Protein AF-A0A6G4WYC4-F1 (afdb_monomer)

pLDDT: mean 91.77, std 6.41, range [59.69, 98.56]

Structure (mmCIF, N/CA/C/O backbone):
data_AF-A0A6G4WYC4-F1
#
_entry.id   AF-A0A6G4WYC4-F1
#
loop_
_atom_site.group_PDB
_atom_site.id
_atom_site.type_symbol
_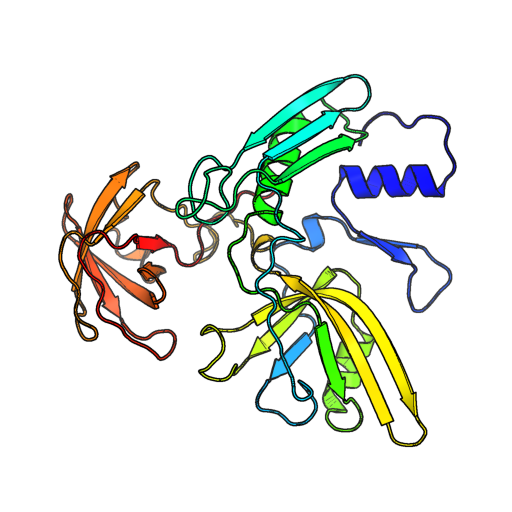atom_site.label_atom_id
_atom_site.label_alt_id
_atom_site.label_comp_id
_atom_site.label_asym_id
_atom_site.label_entity_id
_atom_site.label_seq_id
_atom_site.pdbx_PDB_ins_code
_atom_site.Cartn_x
_atom_site.Cartn_y
_atom_site.Cartn_z
_atom_site.occupancy
_atom_site.B_iso_or_equiv
_atom_site.auth_seq_id
_atom_site.auth_comp_id
_atom_site.auth_asym_id
_atom_site.auth_atom_id
_atom_site.pdbx_PDB_model_num
ATOM 1 N N . MET A 1 1 ? 1.132 -1.443 22.614 1.00 89.50 1 MET A N 1
ATOM 2 C CA . MET A 1 1 ? 0.424 -0.324 23.259 1.00 89.50 1 MET A CA 1
ATOM 3 C C . MET A 1 1 ? 0.969 -0.156 24.678 1.00 89.50 1 MET A C 1
ATOM 5 O O . MET A 1 1 ? 1.386 -1.156 25.260 1.00 89.50 1 MET A O 1
ATOM 9 N N . GLY A 1 2 ? 1.096 1.078 25.164 1.00 91.12 2 GLY A N 1
ATOM 10 C CA . GLY A 1 2 ? 1.655 1.423 26.472 1.00 91.12 2 GLY A CA 1
ATOM 11 C C . GLY A 1 2 ? 0.644 1.418 27.626 1.00 91.12 2 GLY A C 1
ATOM 12 O O . GLY A 1 2 ? -0.404 0.780 27.545 1.00 91.12 2 GLY A O 1
ATOM 13 N N . PRO A 1 3 ? 0.977 2.050 28.763 1.00 91.75 3 PRO A N 1
ATOM 14 C CA . PRO A 1 3 ? 0.051 2.189 29.884 1.00 91.75 3 PRO A CA 1
ATOM 15 C C . PRO A 1 3 ? -1.183 3.028 29.512 1.00 91.75 3 PRO A C 1
ATOM 17 O O . PRO A 1 3 ? -1.051 4.127 28.982 1.00 91.75 3 PRO A O 1
ATOM 20 N N . GLN A 1 4 ? -2.381 2.544 29.843 1.00 90.94 4 GLN A N 1
ATOM 21 C CA . GLN A 1 4 ? -3.641 3.262 29.607 1.00 90.94 4 GLN A CA 1
ATOM 22 C C . GLN A 1 4 ? -3.904 4.294 30.705 1.00 90.94 4 GLN A C 1
ATOM 24 O O . GLN A 1 4 ? -3.834 3.979 31.898 1.00 90.94 4 GLN A O 1
ATOM 29 N N . ARG A 1 5 ? -4.238 5.523 30.310 1.00 88.50 5 ARG A N 1
ATOM 30 C CA . ARG A 1 5 ? -4.685 6.571 31.237 1.00 88.50 5 ARG A CA 1
ATOM 31 C C . ARG A 1 5 ? -6.200 6.488 31.452 1.00 88.50 5 ARG A C 1
ATOM 33 O O . ARG A 1 5 ? -6.893 5.874 30.651 1.00 88.50 5 ARG A O 1
ATOM 40 N N . PRO A 1 6 ? -6.751 7.075 32.526 1.00 93.31 6 PRO A N 1
ATOM 41 C CA . PRO A 1 6 ? -8.199 7.112 32.712 1.00 93.31 6 PRO A CA 1
ATOM 42 C C . PRO A 1 6 ? -8.898 7.883 31.578 1.00 93.31 6 PRO A C 1
ATOM 44 O O . PRO A 1 6 ? -8.837 9.109 31.538 1.00 93.31 6 PRO A O 1
ATOM 47 N N . HIS A 1 7 ? -9.584 7.152 30.699 1.00 93.81 7 HIS A N 1
ATOM 48 C CA . HIS A 1 7 ? -10.358 7.655 29.559 1.00 93.81 7 HIS A CA 1
ATOM 49 C C . HIS A 1 7 ? -11.672 6.878 29.412 1.00 93.81 7 HIS A C 1
ATOM 51 O O . HIS A 1 7 ? -11.933 5.921 30.152 1.00 93.81 7 HIS A O 1
ATOM 57 N N . THR A 1 8 ? -12.534 7.296 28.483 1.00 95.81 8 THR A N 1
ATOM 58 C CA . THR A 1 8 ? -13.720 6.503 28.138 1.00 95.81 8 THR A CA 1
ATOM 59 C C . THR A 1 8 ? -13.306 5.174 27.501 1.00 95.81 8 THR A C 1
ATOM 61 O O . THR A 1 8 ? -12.2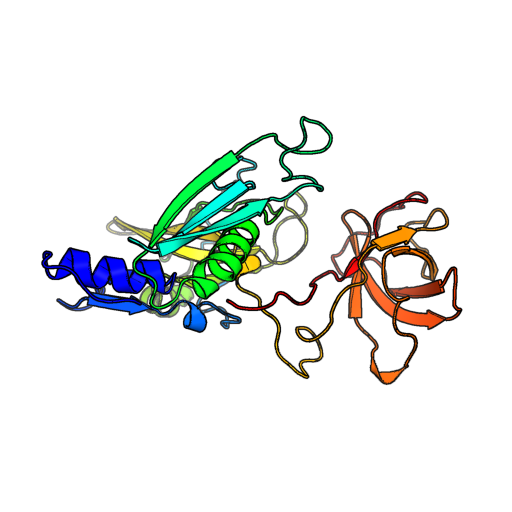44 5.062 26.895 1.00 95.81 8 THR A O 1
ATOM 64 N N . LEU A 1 9 ? -14.155 4.145 27.609 1.00 93.56 9 LEU A N 1
ATOM 65 C CA . LEU A 1 9 ? -13.849 2.836 27.021 1.00 93.56 9 LEU A CA 1
ATOM 66 C C . LEU A 1 9 ? -13.578 2.930 25.511 1.00 93.56 9 LEU A C 1
ATOM 68 O O . LEU A 1 9 ? -12.672 2.267 25.021 1.00 93.56 9 LEU A O 1
ATOM 72 N N . LEU A 1 10 ? -14.343 3.752 24.784 1.00 94.38 10 LEU A N 1
ATOM 73 C CA . LEU A 1 10 ? -14.175 3.897 23.339 1.00 94.38 10 LEU A CA 1
ATOM 74 C C . LEU A 1 10 ? -12.833 4.554 22.990 1.00 94.38 10 LEU A C 1
ATOM 76 O O . LEU A 1 10 ? -12.150 4.063 22.102 1.00 94.38 10 LEU A O 1
ATOM 80 N N . GLU A 1 11 ? -12.421 5.590 23.726 1.00 94.50 11 GLU A N 1
ATOM 81 C CA . GLU A 1 11 ? -11.099 6.213 23.560 1.00 94.50 11 GLU A CA 1
ATOM 82 C C . GLU A 1 11 ? -9.971 5.204 23.812 1.00 94.50 11 GLU A C 1
ATOM 84 O O . GLU A 1 11 ? -9.061 5.092 22.999 1.00 94.50 11 GLU A O 1
ATOM 89 N N . LEU A 1 12 ? -10.069 4.394 24.874 1.00 94.94 12 LEU A N 1
ATOM 90 C CA . LEU A 1 12 ? -9.064 3.369 25.182 1.00 94.94 12 LEU A CA 1
ATOM 91 C C . LEU A 1 12 ? -8.950 2.291 24.098 1.00 94.94 12 LEU A C 1
ATOM 93 O O . LEU A 1 12 ? -7.855 1.792 23.828 1.00 94.94 12 LEU A O 1
ATOM 97 N N . LEU A 1 13 ? -10.072 1.903 23.489 1.00 95.25 13 LEU A N 1
ATOM 98 C CA . LEU A 1 13 ? -10.076 0.957 22.374 1.00 95.25 13 LEU A CA 1
ATOM 99 C C . LEU A 1 13 ? -9.495 1.593 21.105 1.00 95.25 13 LEU A C 1
ATOM 101 O O . LEU A 1 13 ? -8.712 0.938 20.415 1.00 95.25 13 LEU A O 1
ATOM 105 N N . SER A 1 14 ? -9.812 2.861 20.831 1.00 94.62 14 SER A N 1
ATOM 106 C CA . SER A 1 14 ? -9.218 3.613 19.721 1.00 94.62 14 SER A CA 1
ATOM 107 C C . SER A 1 14 ? -7.705 3.755 19.878 1.00 94.62 14 SER A C 1
ATOM 109 O O . SER A 1 14 ? -6.982 3.452 18.936 1.00 94.62 14 SER A O 1
ATOM 111 N N . GLU A 1 15 ? -7.198 4.079 21.074 1.00 95.31 15 GLU A N 1
ATOM 112 C CA . GLU A 1 15 ? -5.752 4.127 21.350 1.00 95.31 15 GLU A CA 1
ATOM 113 C C . GLU A 1 15 ? -5.059 2.793 21.035 1.00 95.31 15 GLU A C 1
ATOM 115 O O . GLU A 1 15 ? -3.942 2.762 20.512 1.00 95.31 15 GLU A O 1
ATOM 120 N N . CYS A 1 16 ? -5.719 1.670 21.344 1.00 94.50 16 CYS A N 1
ATOM 121 C CA . CYS A 1 16 ? -5.197 0.347 21.014 1.00 94.50 16 CYS A CA 1
ATOM 122 C C . CYS A 1 16 ? -5.106 0.142 19.500 1.00 94.50 16 CYS A C 1
ATOM 124 O O . CYS A 1 16 ? -4.071 -0.323 19.019 1.00 94.50 16 CYS A O 1
ATOM 126 N N . ALA A 1 17 ? -6.155 0.516 18.766 1.00 95.69 17 ALA A N 1
ATOM 127 C CA . ALA A 1 17 ? -6.194 0.391 17.316 1.00 95.69 17 ALA A CA 1
ATOM 128 C C . ALA A 1 17 ? -5.188 1.317 16.618 1.00 95.69 17 ALA A C 1
ATOM 130 O O . ALA A 1 17 ? -4.493 0.879 15.706 1.00 95.69 17 ALA A O 1
ATOM 131 N N . GLU A 1 18 ? -5.036 2.557 17.080 1.00 95.56 18 GLU A N 1
ATOM 132 C CA . GLU A 1 18 ? -4.081 3.533 16.539 1.00 95.56 18 GLU A CA 1
ATOM 133 C C . GLU A 1 18 ? -2.621 3.134 16.797 1.00 95.56 18 GLU A C 1
ATOM 135 O O . GLU A 1 18 ? -1.762 3.297 15.922 1.00 95.56 18 GLU A O 1
ATOM 140 N N . ALA A 1 19 ? -2.331 2.579 17.981 1.00 95.25 19 ALA A N 1
ATOM 141 C CA . ALA A 1 19 ? -1.004 2.071 18.319 1.00 95.25 19 ALA A CA 1
ATOM 142 C C . ALA A 1 19 ? -0.627 0.820 17.505 1.00 95.25 19 ALA A C 1
ATOM 144 O O . ALA A 1 19 ? 0.554 0.610 17.225 1.00 95.25 19 ALA A O 1
ATOM 145 N N . ASP A 1 20 ? -1.606 -0.011 17.135 1.00 95.62 20 ASP A N 1
ATOM 146 C CA . ASP A 1 20 ? -1.415 -1.128 16.203 1.00 95.62 20 ASP A CA 1
ATOM 147 C C . ASP A 1 20 ? -1.380 -0.662 14.741 1.00 95.62 20 ASP A C 1
ATOM 149 O O . ASP A 1 20 ? -0.669 -1.244 13.934 1.00 95.62 20 ASP A O 1
ATOM 153 N N . GLY A 1 21 ? -2.106 0.396 14.377 1.00 94.12 21 GLY A N 1
ATOM 154 C CA . GLY A 1 21 ? -2.385 0.738 12.978 1.00 94.12 21 GLY A CA 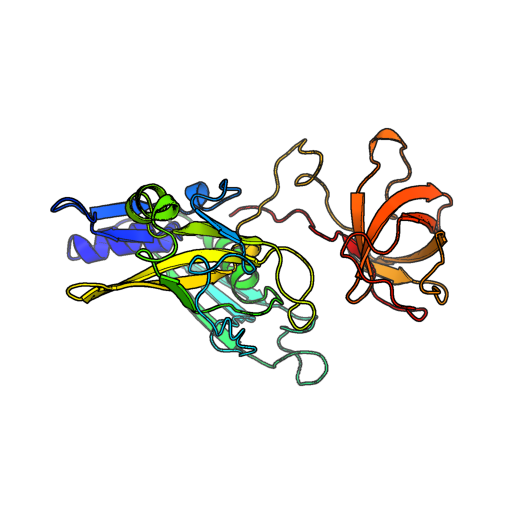1
ATOM 155 C C . GLY A 1 21 ? -3.442 -0.175 12.341 1.00 94.12 21 GLY A C 1
ATOM 156 O O . GLY A 1 21 ? -3.420 -0.379 11.128 1.00 94.12 21 GLY A O 1
ATOM 157 N N . GLY A 1 22 ? -4.308 -0.772 13.166 1.00 94.25 22 GLY A N 1
ATOM 158 C CA . GLY A 1 22 ? -5.444 -1.589 12.745 1.00 94.25 22 GLY A CA 1
ATOM 159 C C . GLY A 1 22 ? -6.714 -0.762 12.517 1.00 94.25 22 GLY A C 1
ATOM 160 O O . GLY A 1 22 ? -6.709 0.464 12.615 1.00 94.25 22 GLY A O 1
ATOM 161 N N . ILE A 1 23 ? -7.826 -1.442 12.239 1.00 95.44 23 ILE A N 1
ATOM 162 C CA . ILE A 1 23 ? -9.141 -0.827 12.020 1.00 95.44 23 ILE A CA 1
ATOM 163 C C . ILE A 1 23 ? -10.054 -1.195 13.190 1.00 95.44 23 ILE A C 1
ATOM 165 O O . ILE A 1 23 ? -10.284 -2.374 13.461 1.00 95.44 23 ILE A O 1
ATOM 169 N N . LEU A 1 24 ? -10.596 -0.184 13.867 1.00 95.44 24 LEU A N 1
ATOM 170 C CA . LEU A 1 24 ? -11.673 -0.337 14.843 1.00 95.44 24 LEU A CA 1
ATOM 171 C C . LEU A 1 24 ? -12.974 0.171 14.224 1.00 95.44 24 LEU A C 1
ATOM 173 O O . LEU A 1 24 ? -13.042 1.306 13.759 1.00 95.44 24 LEU A O 1
ATOM 177 N N . GLY A 1 25 ? -14.004 -0.666 14.229 1.00 92.56 25 GLY A N 1
ATOM 178 C CA . GLY A 1 25 ? -15.310 -0.338 13.675 1.00 92.56 25 GLY A CA 1
ATOM 179 C C . GLY A 1 25 ? -16.435 -1.090 14.369 1.00 92.56 25 GLY A C 1
ATOM 180 O O . GLY A 1 25 ? -16.260 -1.678 15.437 1.00 92.56 25 GLY A O 1
ATOM 181 N N . GLU A 1 26 ? -17.603 -1.080 13.746 1.00 91.56 26 GLU A N 1
ATOM 182 C CA . GLU A 1 26 ? -18.785 -1.802 14.212 1.00 91.56 26 GLU A CA 1
ATOM 183 C C . GLU A 1 26 ? -19.003 -3.053 13.356 1.00 91.56 26 GLU A C 1
ATOM 185 O O . GLU A 1 26 ? -18.722 -3.061 12.156 1.00 91.56 26 GLU A O 1
ATOM 190 N N . GLN A 1 27 ? -19.513 -4.124 13.964 1.00 88.69 27 GLN A N 1
ATOM 191 C CA . GLN A 1 27 ? -19.946 -5.297 13.214 1.00 88.69 27 GLN A CA 1
ATOM 192 C C . GLN A 1 27 ? -21.233 -4.992 12.453 1.00 88.69 27 GLN A C 1
ATOM 194 O O . GLN A 1 27 ? -22.183 -4.430 12.993 1.00 88.69 27 GLN A O 1
ATOM 199 N N . ARG A 1 28 ? -21.300 -5.434 11.197 1.00 84.50 28 ARG A N 1
ATOM 200 C CA . ARG A 1 28 ? -22.469 -5.188 10.347 1.00 84.50 28 ARG A CA 1
ATOM 201 C C . ARG A 1 28 ? -23.719 -5.950 10.804 1.00 84.50 28 ARG A C 1
ATOM 203 O O . ARG A 1 28 ? -24.831 -5.457 10.648 1.00 84.50 28 ARG A O 1
ATOM 210 N N . GLU A 1 29 ? -23.549 -7.162 11.333 1.00 86.06 29 GLU A N 1
ATOM 211 C CA . GLU A 1 29 ? -24.654 -8.100 11.608 1.00 86.06 29 GLU A CA 1
ATOM 212 C C . GLU A 1 29 ? -25.074 -8.159 13.083 1.00 86.06 29 GLU A C 1
ATOM 214 O O . GLU A 1 29 ? -25.956 -8.936 13.452 1.00 86.06 29 GLU A O 1
ATOM 219 N N . GLY A 1 30 ? -24.476 -7.336 13.946 1.00 88.25 30 GLY A N 1
ATOM 220 C CA . GLY A 1 30 ? -24.756 -7.380 15.375 1.00 88.25 30 GLY A CA 1
ATOM 221 C C . GLY A 1 30 ? -24.272 -6.152 16.131 1.00 88.25 30 GLY A C 1
ATOM 222 O O . GLY A 1 30 ? -23.479 -5.359 15.640 1.00 88.25 30 GLY A O 1
ATOM 223 N N . LEU A 1 31 ? -24.750 -6.011 17.368 1.00 92.94 31 LEU A N 1
ATOM 224 C CA . LEU A 1 31 ? -24.327 -4.947 18.275 1.00 92.94 31 LEU A CA 1
ATOM 225 C C . LEU A 1 31 ? -22.983 -5.313 18.920 1.00 92.94 31 LEU A C 1
ATOM 227 O O . LEU A 1 31 ? -22.929 -5.750 20.071 1.00 92.94 31 LEU A O 1
ATOM 231 N N . ALA A 1 32 ? -21.907 -5.178 18.154 1.00 91.62 32 ALA A N 1
ATOM 232 C CA . ALA A 1 32 ? -20.550 -5.459 18.597 1.00 91.62 32 ALA A CA 1
ATOM 233 C C . ALA A 1 32 ? -19.544 -4.551 17.888 1.00 91.62 32 ALA A C 1
ATOM 235 O O . ALA A 1 32 ? -19.794 -4.060 16.789 1.00 91.62 32 ALA A O 1
ATOM 236 N N . LEU A 1 33 ? -18.386 -4.364 18.518 1.00 92.88 33 LEU A N 1
ATOM 237 C CA . LEU A 1 33 ? -17.232 -3.755 17.867 1.00 92.88 33 LEU A CA 1
ATOM 238 C C . LEU A 1 33 ? -16.462 -4.824 17.090 1.00 92.88 33 LEU A C 1
ATOM 240 O O . LEU A 1 33 ? -16.309 -5.957 17.552 1.00 92.88 33 LEU A O 1
ATOM 244 N N . LEU A 1 34 ? -15.964 -4.442 15.922 1.00 92.75 34 LEU A N 1
ATOM 245 C CA . LEU A 1 34 ? -15.014 -5.205 15.129 1.00 92.75 34 LEU A CA 1
ATOM 246 C C . LEU A 1 34 ? -13.639 -4.566 15.303 1.00 92.75 34 LEU A C 1
ATOM 248 O O . LEU A 1 34 ? -13.489 -3.359 15.123 1.00 92.75 34 LEU A O 1
ATOM 252 N N . TYR A 1 35 ? -12.636 -5.379 15.621 1.00 95.25 35 TYR A N 1
ATOM 253 C CA . TYR A 1 35 ? -11.247 -4.948 15.590 1.00 95.25 35 TYR A CA 1
ATOM 254 C C . TYR A 1 35 ? -10.459 -5.822 14.624 1.00 95.25 35 TYR A C 1
ATOM 256 O O . TYR A 1 35 ? -10.344 -7.033 14.823 1.00 95.25 35 TYR A O 1
ATOM 264 N N . ARG A 1 36 ? -9.908 -5.190 13.591 1.00 95.44 36 ARG A N 1
ATOM 265 C CA . ARG A 1 36 ? -9.056 -5.816 12.589 1.00 95.44 36 ARG A CA 1
ATOM 266 C C . ARG A 1 36 ? -7.619 -5.365 12.810 1.00 95.44 36 ARG A C 1
ATOM 268 O O . ARG A 1 36 ? -7.327 -4.173 12.758 1.00 95.44 36 ARG A O 1
ATOM 275 N N . THR A 1 37 ? -6.719 -6.310 13.063 1.00 96.19 37 THR A N 1
ATOM 276 C CA . THR A 1 37 ? -5.308 -5.994 13.322 1.00 96.19 37 THR A CA 1
ATOM 277 C C . THR A 1 37 ? -4.611 -5.526 12.053 1.00 96.19 37 THR A C 1
ATOM 279 O O . THR A 1 37 ? -4.928 -6.000 10.958 1.00 96.19 37 THR A O 1
ATOM 282 N N . ARG A 1 38 ? -3.584 -4.686 12.197 1.00 95.50 38 ARG A N 1
ATOM 283 C CA . ARG A 1 38 ? -2.699 -4.294 11.089 1.00 95.50 38 ARG A CA 1
ATOM 284 C C . ARG A 1 38 ? -2.145 -5.510 10.346 1.00 95.50 38 ARG A C 1
ATOM 286 O O . ARG A 1 38 ? -2.149 -5.557 9.123 1.00 95.50 38 ARG A O 1
ATOM 293 N N . THR A 1 39 ? -1.726 -6.530 11.091 1.00 95.38 39 THR A N 1
ATOM 294 C CA . THR A 1 39 ? -1.159 -7.765 10.533 1.00 95.38 39 THR A CA 1
ATOM 295 C C . THR A 1 39 ? -2.123 -8.538 9.635 1.00 95.38 39 THR A C 1
ATOM 297 O O . THR A 1 39 ? -1.673 -9.222 8.725 1.00 95.38 39 THR A O 1
ATOM 300 N N . SER A 1 40 ? -3.438 -8.417 9.844 1.00 95.69 40 SER A N 1
ATOM 301 C CA . SER A 1 40 ? -4.451 -9.061 8.992 1.00 95.69 40 SER A CA 1
ATOM 302 C C . SER A 1 40 ? -4.690 -8.342 7.657 1.00 95.69 40 SER A C 1
ATOM 304 O O . SER A 1 40 ? -5.406 -8.854 6.797 1.00 95.69 40 SER A O 1
ATOM 306 N N . LEU A 1 41 ? -4.130 -7.141 7.490 1.00 96.25 41 LEU A N 1
ATOM 307 C CA . LEU A 1 41 ? -4.176 -6.385 6.238 1.00 96.25 41 LEU A CA 1
ATOM 308 C C . LEU A 1 41 ? -3.034 -6.786 5.296 1.00 96.25 41 LEU A C 1
ATOM 310 O O . LEU A 1 41 ? -3.116 -6.532 4.095 1.00 96.25 41 LEU A O 1
ATOM 314 N N . TYR A 1 42 ? -1.989 -7.426 5.828 1.00 96.31 42 TYR A N 1
ATOM 315 C CA . TYR A 1 42 ? -0.812 -7.843 5.076 1.00 96.31 42 TYR A CA 1
ATOM 316 C C . TYR A 1 42 ? -1.097 -9.042 4.173 1.00 96.31 42 TYR A C 1
ATOM 318 O O . TYR A 1 42 ? -1.678 -10.028 4.624 1.00 96.31 42 TYR A O 1
ATOM 326 N N . ASN A 1 43 ? -0.625 -8.989 2.922 1.00 94.56 43 ASN A N 1
ATOM 327 C CA . ASN A 1 43 ? -0.590 -10.127 1.983 1.00 94.56 43 ASN A CA 1
ATOM 328 C C . ASN A 1 43 ? -1.916 -10.899 1.844 1.00 94.56 43 ASN A C 1
ATOM 330 O O . ASN A 1 43 ? -1.937 -12.099 1.567 1.00 94.56 43 ASN A O 1
ATOM 334 N N . GLN A 1 44 ? -3.037 -10.216 2.057 1.00 94.69 44 GLN A N 1
ATOM 335 C CA . GLN A 1 44 ? -4.354 -10.836 2.054 1.00 94.69 44 GLN A CA 1
ATOM 336 C C . GLN A 1 44 ? -4.772 -11.278 0.638 1.00 94.69 44 GLN A C 1
ATOM 338 O O . GLN A 1 44 ? -4.543 -10.546 -0.334 1.00 94.69 44 GLN A O 1
ATOM 343 N N . PRO A 1 45 ? -5.417 -12.452 0.493 1.00 94.94 45 PRO A N 1
ATOM 344 C CA . PRO A 1 45 ? -6.083 -12.807 -0.753 1.00 94.94 45 PRO A CA 1
ATOM 345 C C . PRO A 1 45 ? -7.276 -11.865 -0.993 1.00 94.94 45 PRO A C 1
ATOM 347 O O . PRO A 1 45 ? -7.884 -11.391 -0.031 1.00 94.94 45 PRO A O 1
ATOM 350 N N . PRO A 1 46 ? -7.647 -11.586 -2.254 1.00 96.81 46 PRO A N 1
ATOM 351 C CA . PRO A 1 46 ? -8.785 -10.722 -2.534 1.00 96.81 46 PRO A CA 1
ATOM 352 C C . PRO A 1 46 ? -10.102 -11.375 -2.095 1.00 96.81 46 PRO A C 1
ATOM 354 O O . PRO A 1 46 ? -10.430 -12.478 -2.536 1.00 96.81 46 PRO A O 1
ATOM 357 N N . ALA A 1 47 ? -10.877 -10.667 -1.275 1.00 97.38 47 ALA A N 1
ATOM 358 C CA . ALA A 1 47 ? -12.234 -11.051 -0.888 1.00 97.38 47 ALA A CA 1
ATOM 359 C C . ALA A 1 47 ? -13.243 -10.803 -2.023 1.00 97.38 47 ALA A C 1
ATOM 361 O O . ALA A 1 47 ? -14.263 -11.487 -2.128 1.00 97.38 47 ALA A O 1
ATOM 362 N N . LEU A 1 48 ? -12.941 -9.844 -2.905 1.00 97.38 48 LEU A N 1
ATOM 363 C CA . LEU A 1 48 ? -13.757 -9.497 -4.062 1.00 97.38 48 LEU A CA 1
ATOM 364 C C . LEU A 1 48 ? -12.881 -9.336 -5.305 1.00 97.38 48 LEU A C 1
ATOM 366 O O . LEU A 1 48 ? -11.923 -8.568 -5.314 1.00 97.38 48 LEU A O 1
ATOM 370 N N . VAL A 1 49 ? -13.233 -10.041 -6.375 1.00 97.50 49 VAL A N 1
ATOM 371 C CA . VAL A 1 49 ? -12.587 -9.893 -7.683 1.00 97.50 49 VAL A CA 1
ATOM 372 C C . VAL A 1 49 ? -13.629 -9.392 -8.667 1.00 97.50 49 VAL A C 1
ATOM 374 O O . VAL A 1 49 ? -14.668 -10.026 -8.842 1.00 97.50 49 VAL A O 1
ATOM 377 N N . LEU A 1 50 ? -13.336 -8.252 -9.279 1.00 96.44 50 LEU A N 1
ATOM 378 C CA . LEU A 1 50 ? -14.167 -7.571 -10.257 1.00 96.44 50 LEU A CA 1
ATOM 379 C C . LEU A 1 50 ? -13.496 -7.615 -11.621 1.00 96.44 50 LEU A C 1
ATOM 381 O O . LEU A 1 50 ? -12.273 -7.565 -11.744 1.00 96.44 50 LEU A O 1
ATOM 385 N N . ASP A 1 51 ? -14.313 -7.673 -12.653 1.00 94.62 51 ASP A N 1
ATOM 386 C CA . ASP A 1 51 ? -13.904 -7.591 -14.042 1.00 94.62 51 ASP A CA 1
ATOM 387 C C . ASP A 1 51 ? -14.487 -6.309 -14.637 1.00 94.62 51 ASP A C 1
ATOM 389 O O . ASP A 1 51 ? -15.707 -6.170 -14.768 1.00 94.62 51 ASP A O 1
ATOM 393 N N . TYR A 1 52 ? -13.621 -5.359 -14.996 1.00 92.06 52 TYR A N 1
ATOM 394 C CA . TYR A 1 52 ? -14.047 -4.075 -15.553 1.00 92.06 52 TYR A CA 1
ATOM 395 C C . TYR A 1 52 ? -14.895 -4.253 -16.821 1.00 92.06 52 TYR A C 1
ATOM 397 O O . TYR A 1 52 ? -15.844 -3.503 -17.058 1.00 92.06 52 TYR A O 1
ATOM 405 N N . ALA A 1 53 ? -14.597 -5.276 -17.629 1.00 89.94 53 ALA A N 1
ATOM 406 C CA . ALA A 1 53 ? -15.308 -5.545 -18.872 1.00 89.94 53 ALA A CA 1
ATOM 407 C C . ALA A 1 53 ? -16.702 -6.162 -18.646 1.00 89.94 53 ALA A C 1
ATOM 409 O O . ALA A 1 53 ? -17.515 -6.215 -19.578 1.00 89.94 53 ALA A O 1
ATOM 410 N N . ARG A 1 54 ? -17.011 -6.637 -17.429 1.00 92.62 54 ARG A N 1
ATOM 411 C CA . ARG A 1 54 ? -18.290 -7.285 -17.130 1.00 92.62 54 ARG A CA 1
ATOM 412 C C . ARG A 1 54 ? -19.363 -6.286 -16.708 1.00 92.62 54 ARG A C 1
ATOM 414 O O . ARG A 1 54 ? -19.181 -5.503 -15.774 1.00 92.62 54 ARG A O 1
ATOM 421 N N . PRO A 1 55 ? -20.555 -6.349 -17.326 1.00 89.06 55 PRO A N 1
ATOM 422 C CA . PRO A 1 55 ? -21.642 -5.446 -16.986 1.00 89.06 55 PRO A CA 1
ATOM 423 C C . PRO A 1 55 ? -22.053 -5.506 -15.508 1.00 89.06 55 PRO A C 1
ATOM 425 O O . PRO A 1 55 ? -22.544 -6.524 -15.033 1.00 89.06 55 PRO A O 1
ATOM 428 N N . GLY A 1 56 ? -21.956 -4.372 -14.813 1.00 87.31 56 GLY A N 1
ATOM 429 C CA . GLY A 1 56 ? -22.449 -4.218 -13.441 1.00 87.31 56 GLY A CA 1
ATOM 430 C C . GLY A 1 56 ? -21.448 -4.566 -12.341 1.00 87.31 56 GLY A C 1
ATOM 431 O O . GLY A 1 56 ? -21.708 -4.194 -11.199 1.00 87.31 56 GLY A O 1
ATOM 432 N N . GLU A 1 57 ? -20.317 -5.201 -12.665 1.00 94.12 57 GLU A N 1
ATOM 433 C CA . GLU A 1 57 ? -19.227 -5.413 -11.700 1.00 94.12 57 GLU A CA 1
ATOM 434 C C . GLU A 1 57 ? -18.477 -4.109 -11.426 1.00 94.12 57 GLU A C 1
ATOM 436 O O . GLU A 1 57 ? -18.175 -3.806 -10.279 1.00 94.12 57 GLU A O 1
ATOM 441 N N . VAL A 1 58 ? -18.278 -3.291 -12.463 1.00 92.56 58 VAL A N 1
ATOM 442 C CA . VAL A 1 58 ? -17.826 -1.903 -12.347 1.00 92.56 58 VAL A CA 1
ATOM 443 C C . VAL A 1 58 ? -18.796 -1.029 -13.142 1.00 92.56 58 VAL A C 1
ATOM 445 O O . VAL A 1 58 ? -18.969 -1.180 -14.351 1.00 92.56 58 VAL A O 1
ATOM 448 N N . MET A 1 59 ? -19.520 -0.152 -12.452 1.00 86.19 59 MET A N 1
ATOM 449 C CA . MET A 1 59 ? -20.418 0.817 -13.079 1.00 86.19 59 MET A CA 1
ATOM 450 C C . MET A 1 59 ? -19.605 1.912 -13.789 1.00 86.19 59 MET A C 1
ATOM 452 O O . MET A 1 59 ? -18.509 2.243 -13.337 1.00 86.19 59 MET A O 1
ATOM 456 N N . PRO A 1 60 ? -20.113 2.474 -14.904 1.00 63.25 60 PRO A N 1
ATOM 457 C CA . PRO A 1 60 ? -19.329 3.338 -15.781 1.00 63.25 60 PRO A CA 1
ATOM 458 C C . PRO A 1 60 ? -19.040 4.701 -15.144 1.00 63.25 60 PRO A C 1
ATOM 460 O O . PRO A 1 60 ? -19.857 5.603 -15.269 1.00 63.25 60 PRO A O 1
ATOM 463 N N . THR A 1 61 ? -17.907 4.778 -14.443 1.00 65.06 61 THR A N 1
ATOM 464 C CA . THR A 1 61 ? -16.816 5.773 -14.488 1.00 65.06 61 THR A CA 1
ATOM 465 C C . THR A 1 61 ? -15.847 5.386 -13.373 1.00 65.06 61 THR A C 1
ATOM 467 O O . THR A 1 61 ? -16.005 5.780 -12.219 1.00 65.06 61 THR A O 1
ATOM 470 N N . LEU A 1 62 ? -14.861 4.547 -13.697 1.00 77.19 62 LEU A N 1
ATOM 471 C CA . LEU A 1 62 ? -13.705 4.393 -12.822 1.00 77.19 62 LEU A CA 1
ATOM 472 C C . LEU A 1 62 ? -12.809 5.602 -13.094 1.00 77.19 62 LEU A C 1
ATOM 474 O O . LEU A 1 62 ? -12.060 5.609 -14.064 1.00 77.19 62 LEU A O 1
ATOM 478 N N . GLU A 1 63 ? -12.988 6.658 -12.310 1.00 79.19 63 GLU A N 1
ATOM 479 C CA . GLU A 1 63 ? -12.207 7.890 -12.411 1.00 79.19 63 GLU A CA 1
ATOM 480 C C . GLU A 1 63 ? -11.075 7.823 -11.383 1.00 79.19 63 GLU A C 1
ATOM 482 O O . GLU A 1 63 ? -11.314 8.103 -10.203 1.00 79.19 63 GLU A O 1
ATOM 487 N N . PRO A 1 64 ? -9.860 7.394 -11.779 1.00 81.44 64 PRO A N 1
ATOM 488 C CA . PRO A 1 64 ? -8.717 7.543 -10.902 1.00 81.44 64 PRO A CA 1
ATOM 489 C C . PRO A 1 64 ? -8.498 9.027 -10.620 1.00 81.44 64 PRO A C 1
ATOM 491 O O . PRO A 1 64 ? -8.611 9.878 -11.505 1.00 81.44 64 PRO A O 1
ATOM 494 N N . THR A 1 65 ? -8.171 9.330 -9.376 1.00 81.75 65 THR A N 1
ATOM 495 C CA . THR A 1 65 ? -7.778 10.668 -8.951 1.00 81.75 65 THR A CA 1
ATOM 496 C C . THR A 1 65 ? -6.273 10.683 -8.761 1.00 81.75 65 THR A C 1
ATOM 498 O O . THR A 1 65 ? -5.750 9.881 -7.986 1.00 81.75 65 THR A O 1
ATOM 501 N N . ASP A 1 66 ? -5.607 11.601 -9.450 1.00 78.50 66 ASP A N 1
ATOM 502 C CA . ASP A 1 66 ? -4.219 11.963 -9.191 1.00 78.50 66 ASP A CA 1
ATOM 503 C C . ASP A 1 66 ? -4.231 13.217 -8.305 1.00 78.50 66 ASP A C 1
ATOM 505 O O . ASP A 1 66 ? -4.466 14.331 -8.779 1.00 78.50 66 ASP A O 1
ATOM 509 N N . ASP A 1 67 ? -4.159 13.007 -6.989 1.00 78.69 67 ASP A N 1
ATOM 510 C CA . ASP A 1 67 ? -4.121 14.077 -5.996 1.00 78.69 67 ASP A CA 1
ATOM 511 C C . ASP A 1 67 ? -3.187 13.753 -4.828 1.00 78.69 67 ASP A C 1
ATOM 513 O O . ASP A 1 67 ? -2.780 12.617 -4.604 1.00 78.69 67 ASP A O 1
ATOM 517 N N . ASP A 1 68 ? -2.859 14.791 -4.067 1.00 78.88 68 ASP A N 1
ATOM 518 C CA . ASP A 1 68 ? -1.901 14.779 -2.964 1.00 78.88 68 ASP A CA 1
ATOM 519 C C . ASP A 1 68 ? -2.559 14.586 -1.584 1.00 78.88 68 ASP A C 1
ATOM 521 O O . ASP A 1 68 ? -1.891 14.635 -0.551 1.00 78.88 68 ASP A O 1
ATOM 525 N N . GLN A 1 69 ? -3.876 14.349 -1.527 1.00 79.38 69 GLN A N 1
ATOM 526 C CA . GLN A 1 69 ? -4.646 14.433 -0.276 1.00 79.38 69 GLN A CA 1
ATOM 527 C C . GLN A 1 69 ? -4.156 13.453 0.803 1.00 79.38 69 GLN A C 1
ATOM 529 O O . GLN A 1 69 ? -4.197 13.752 2.005 1.00 79.38 69 GLN A O 1
ATOM 534 N N . ARG A 1 70 ? -3.692 12.269 0.383 1.00 85.00 70 ARG A N 1
ATOM 535 C CA . ARG A 1 70 ? -3.177 11.216 1.277 1.00 85.00 70 ARG A CA 1
ATOM 536 C C . ARG A 1 70 ? -1.649 11.164 1.327 1.00 85.00 70 ARG A C 1
ATOM 538 O O . ARG A 1 70 ? -1.116 10.321 2.044 1.00 85.00 70 ARG A O 1
ATOM 545 N N . THR A 1 71 ? -0.961 12.069 0.635 1.00 93.12 71 THR A N 1
ATOM 546 C CA . THR A 1 71 ? 0.500 12.121 0.633 1.00 93.12 71 THR A CA 1
ATOM 547 C C . THR A 1 71 ? 1.008 12.557 1.995 1.00 93.12 71 THR A C 1
ATOM 549 O O . THR A 1 71 ? 0.575 13.585 2.513 1.00 93.12 71 THR A O 1
ATOM 552 N N . ARG A 1 72 ? 1.920 11.785 2.585 1.00 96.38 72 ARG A N 1
ATOM 553 C CA . ARG A 1 72 ? 2.652 12.135 3.811 1.00 96.38 72 ARG A CA 1
ATOM 554 C C . ARG A 1 72 ? 4.100 11.733 3.621 1.00 96.38 72 ARG A C 1
ATOM 556 O O . ARG A 1 72 ? 4.411 10.547 3.638 1.00 96.38 72 ARG A O 1
ATOM 563 N N . ASN A 1 73 ? 4.960 12.720 3.397 1.00 96.94 73 ASN A N 1
ATOM 564 C CA . ASN A 1 73 ? 6.360 12.511 3.037 1.00 96.94 73 ASN A CA 1
ATOM 565 C C . ASN A 1 73 ? 7.356 13.002 4.102 1.00 96.94 73 ASN A C 1
ATOM 567 O O . ASN A 1 73 ? 8.567 12.842 3.936 1.00 96.94 73 ASN A O 1
ATOM 571 N N . ASP A 1 74 ? 6.842 13.517 5.218 1.00 98.19 74 ASP A N 1
ATOM 572 C CA . ASP A 1 74 ? 7.585 13.846 6.430 1.00 98.19 74 ASP A CA 1
ATOM 573 C C . ASP A 1 74 ? 6.741 13.477 7.658 1.00 98.19 74 ASP A C 1
ATOM 575 O O . ASP A 1 74 ? 5.809 14.184 8.032 1.00 98.19 74 ASP A O 1
ATOM 579 N N . VAL A 1 75 ? 7.020 12.328 8.268 1.00 98.44 75 VAL A N 1
ATOM 580 C CA . VAL A 1 75 ? 6.200 11.788 9.357 1.00 98.44 75 VAL A CA 1
ATOM 581 C C . VAL A 1 75 ? 6.987 11.777 10.655 1.00 98.44 75 VAL A C 1
ATOM 583 O O . VAL A 1 75 ? 8.037 11.146 10.747 1.00 98.44 75 VAL A O 1
ATOM 586 N N . THR A 1 76 ? 6.439 12.409 11.690 1.00 98.56 76 THR A N 1
ATOM 587 C CA . THR A 1 76 ? 6.948 12.364 13.062 1.00 98.56 76 THR A CA 1
ATOM 588 C C . THR A 1 76 ? 5.970 11.622 13.970 1.00 98.56 76 THR A C 1
ATOM 590 O O . THR A 1 76 ? 4.840 12.058 14.193 1.00 98.56 76 THR A O 1
ATOM 593 N N . VAL A 1 77 ? 6.418 10.509 14.550 1.00 98.44 77 VAL A N 1
ATOM 594 C CA . VAL A 1 77 ? 5.664 9.749 15.556 1.00 98.44 77 VAL A CA 1
ATOM 595 C C . VAL A 1 77 ? 6.271 10.003 16.927 1.00 98.44 77 VAL A C 1
ATOM 597 O O . VAL A 1 77 ? 7.474 9.857 17.122 1.00 98.44 77 VAL A O 1
ATOM 600 N N . THR A 1 78 ? 5.429 10.354 17.894 1.00 98.25 78 THR A N 1
ATOM 601 C CA . THR A 1 78 ? 5.812 10.572 19.292 1.00 98.25 78 THR A CA 1
ATOM 602 C C . THR A 1 78 ? 5.143 9.532 20.178 1.00 98.25 78 THR A C 1
ATOM 604 O O . THR A 1 78 ? 3.934 9.323 20.097 1.00 98.25 78 THR A O 1
ATOM 607 N N . ARG A 1 79 ? 5.902 8.878 21.057 1.00 97.12 79 ARG A N 1
ATOM 608 C CA . ARG A 1 79 ? 5.307 8.077 22.128 1.00 97.12 79 ARG A CA 1
ATOM 609 C C . ARG A 1 79 ? 4.767 9.014 23.203 1.00 97.12 79 ARG A C 1
ATOM 611 O O . ARG A 1 79 ? 5.460 9.934 23.631 1.00 97.12 79 ARG A O 1
ATOM 618 N N . GLU A 1 80 ? 3.555 8.766 23.688 1.00 94.88 80 GLU A N 1
ATOM 619 C CA . GLU A 1 80 ? 2.980 9.596 24.743 1.00 94.88 80 GLU A CA 1
ATOM 620 C C . GLU A 1 80 ? 3.869 9.614 26.004 1.00 94.88 80 GLU A C 1
ATOM 622 O O . GLU A 1 80 ? 4.122 8.587 26.637 1.00 94.88 80 GLU A O 1
ATOM 627 N N . GLY A 1 81 ? 4.360 10.806 26.367 1.00 92.19 81 GLY A N 1
ATOM 628 C CA . GLY A 1 81 ? 5.295 10.991 27.483 1.00 92.19 81 GLY A CA 1
ATOM 629 C C . GLY A 1 81 ? 6.679 10.362 27.267 1.00 92.19 81 GLY A C 1
ATOM 630 O O . GLY A 1 81 ? 7.389 10.133 28.245 1.00 92.19 81 GLY A O 1
ATOM 631 N N . GLY A 1 82 ? 7.037 10.045 26.022 1.00 94.44 82 GLY A N 1
ATOM 632 C CA . GLY A 1 82 ? 8.292 9.408 25.633 1.00 94.44 82 GLY A CA 1
ATOM 633 C C . GLY A 1 82 ? 9.029 10.166 24.532 1.00 94.44 82 GLY A C 1
ATOM 634 O O . GLY A 1 82 ? 8.857 11.375 24.359 1.00 94.44 82 GLY A O 1
ATOM 635 N N . SER A 1 83 ? 9.880 9.443 23.807 1.00 96.50 83 SER A N 1
ATOM 636 C CA . SER A 1 83 ? 10.642 9.988 22.682 1.00 96.50 83 SER A CA 1
ATOM 637 C C . SER A 1 83 ? 9.811 10.082 21.394 1.00 96.50 83 SER A C 1
ATOM 639 O O . SER A 1 83 ? 8.667 9.622 21.313 1.00 96.50 83 SER A O 1
ATOM 641 N N . SER A 1 84 ? 10.403 10.700 20.373 1.00 97.69 84 SER A N 1
ATOM 642 C CA . SER A 1 84 ? 9.855 10.769 19.021 1.00 97.69 84 SER A CA 1
ATOM 643 C C . SER A 1 84 ? 10.869 10.274 17.997 1.00 97.69 84 SER A C 1
ATOM 645 O O . SER A 1 84 ? 12.075 10.271 18.253 1.00 97.69 84 SER A O 1
ATOM 647 N N . ALA A 1 85 ? 10.367 9.867 16.837 1.00 98.19 85 ALA A N 1
ATOM 648 C CA . ALA A 1 85 ? 11.161 9.541 15.664 1.00 98.19 85 ALA A CA 1
ATOM 649 C C . ALA A 1 85 ? 10.523 10.167 14.420 1.00 98.19 85 ALA A C 1
ATOM 651 O O . ALA A 1 85 ? 9.299 10.300 14.347 1.00 98.19 85 ALA A O 1
ATOM 652 N N . ARG A 1 86 ? 11.362 10.546 13.453 1.00 98.25 86 ARG A N 1
ATOM 653 C CA . ARG A 1 86 ? 10.960 11.212 12.213 1.00 98.25 86 ARG A CA 1
ATOM 654 C C . ARG A 1 86 ? 11.482 10.436 11.010 1.00 98.25 86 ARG A C 1
ATOM 656 O O . ARG A 1 86 ? 12.658 10.084 10.986 1.00 98.25 86 ARG A O 1
ATOM 663 N N . ALA A 1 87 ? 10.623 10.207 10.026 1.00 97.94 87 ALA A N 1
ATOM 664 C CA . ALA A 1 87 ? 10.952 9.574 8.755 1.00 97.94 87 ALA A CA 1
ATOM 665 C C . ALA A 1 87 ? 10.597 10.528 7.609 1.00 97.94 87 ALA A C 1
ATOM 667 O O . ALA A 1 87 ? 9.499 11.081 7.586 1.00 97.94 87 ALA A O 1
ATOM 668 N N . VAL A 1 88 ? 11.520 10.721 6.665 1.00 98.06 88 VAL A N 1
ATOM 669 C CA . VAL A 1 88 ? 11.381 11.690 5.569 1.00 98.06 88 VAL A CA 1
ATOM 670 C C . VAL A 1 88 ? 11.685 11.013 4.240 1.00 98.06 88 VAL A C 1
ATOM 672 O O . VAL A 1 88 ? 12.654 10.263 4.132 1.00 98.06 88 VAL A O 1
ATOM 675 N N . ARG A 1 89 ? 10.879 11.296 3.216 1.00 96.69 89 ARG A N 1
ATOM 676 C CA . ARG A 1 89 ? 11.172 10.920 1.829 1.00 96.69 89 ARG A CA 1
ATOM 677 C C . ARG A 1 89 ? 11.984 12.040 1.180 1.00 96.69 89 ARG A C 1
ATOM 679 O O . ARG A 1 89 ? 11.420 13.038 0.736 1.00 96.69 89 ARG A O 1
ATOM 686 N N . GLU A 1 90 ? 13.304 11.874 1.156 1.00 95.19 90 GLU A N 1
ATOM 687 C CA . GLU A 1 90 ? 14.239 12.896 0.656 1.00 95.19 90 GLU A CA 1
ATOM 688 C C . GLU A 1 90 ? 14.275 12.992 -0.875 1.00 95.19 90 GLU A C 1
ATOM 690 O O . GLU A 1 90 ? 14.462 14.092 -1.393 1.00 95.19 90 GLU A O 1
ATOM 695 N N . ASP A 1 91 ? 14.013 11.879 -1.571 1.00 90.75 91 ASP A N 1
ATOM 696 C CA . ASP A 1 91 ? 14.095 11.747 -3.031 1.00 90.75 91 ASP A CA 1
ATOM 697 C C . ASP A 1 91 ? 12.920 10.945 -3.619 1.00 90.75 91 ASP A C 1
ATOM 699 O O . ASP A 1 91 ? 12.224 10.206 -2.913 1.00 90.75 91 ASP A O 1
ATOM 703 N N . GLY A 1 92 ? 12.703 11.093 -4.929 1.00 87.38 92 GLY A N 1
ATOM 704 C CA . GLY A 1 92 ? 11.632 10.436 -5.682 1.00 87.38 92 GLY A CA 1
ATOM 705 C C . GLY A 1 92 ? 10.401 11.323 -5.918 1.00 87.38 92 GLY A C 1
ATOM 706 O O . GLY A 1 92 ? 10.314 12.427 -5.376 1.00 87.38 92 GLY A O 1
ATOM 707 N N . PRO A 1 93 ? 9.425 10.843 -6.711 1.00 88.56 93 PRO A N 1
ATOM 708 C CA . PRO A 1 93 ? 8.307 11.655 -7.200 1.00 88.56 93 PRO A CA 1
ATOM 709 C C . PRO A 1 93 ? 7.448 12.237 -6.073 1.00 88.56 93 PRO A C 1
ATOM 711 O O . PRO A 1 93 ? 7.016 13.377 -6.173 1.00 88.56 93 PRO A O 1
ATOM 714 N N . LEU A 1 94 ? 7.273 11.505 -4.966 1.00 92.75 94 LEU A N 1
ATOM 715 C CA . LEU A 1 94 ? 6.507 11.948 -3.792 1.00 92.75 94 LEU A CA 1
ATOM 716 C C . LEU A 1 94 ? 7.385 12.502 -2.649 1.00 92.75 94 LEU A C 1
ATOM 718 O O . LEU A 1 94 ? 6.967 12.530 -1.491 1.00 92.75 94 LEU A O 1
ATOM 722 N N . SER A 1 95 ? 8.614 12.931 -2.946 1.00 95.31 95 SER A N 1
ATOM 723 C CA . SER A 1 95 ? 9.546 13.488 -1.955 1.00 95.31 95 SER A CA 1
ATOM 724 C C . SER A 1 95 ? 9.222 14.916 -1.523 1.00 95.31 95 SER A C 1
ATOM 726 O O . SER A 1 95 ? 8.411 15.609 -2.144 1.00 95.31 95 SER A O 1
ATOM 728 N N . ILE A 1 96 ? 9.916 15.369 -0.473 1.00 96.94 96 ILE A N 1
ATOM 729 C CA . ILE A 1 96 ? 9.848 16.747 0.036 1.00 96.94 96 ILE A CA 1
ATOM 730 C C . ILE A 1 96 ? 10.455 17.793 -0.914 1.00 96.94 96 ILE A C 1
ATOM 732 O O . ILE A 1 96 ? 10.337 18.994 -0.656 1.00 96.94 96 ILE A O 1
ATOM 736 N N . GLN A 1 97 ? 11.134 17.369 -1.986 1.00 96.69 97 GLN A N 1
ATOM 737 C CA . GLN A 1 97 ? 11.748 18.280 -2.950 1.00 96.69 97 GLN A CA 1
ATOM 738 C C . GLN A 1 97 ? 10.675 19.081 -3.703 1.00 96.69 97 GLN A C 1
ATOM 740 O O . GLN A 1 97 ? 9.569 18.583 -3.922 1.00 96.69 97 GLN A O 1
ATOM 745 N N . PRO A 1 98 ? 10.968 20.321 -4.133 1.00 94.75 98 PRO A N 1
ATOM 746 C CA . PRO A 1 98 ? 10.047 21.078 -4.973 1.00 94.75 98 PRO A CA 1
ATOM 747 C C . PRO A 1 98 ? 9.876 20.425 -6.354 1.00 94.75 98 PRO A C 1
ATOM 749 O O . PRO A 1 98 ? 10.772 19.735 -6.853 1.00 94.75 98 PRO A O 1
ATOM 752 N N . LEU A 1 99 ? 8.752 20.717 -7.020 1.00 91.88 99 LEU A N 1
ATOM 753 C CA . LEU A 1 99 ? 8.537 20.306 -8.409 1.00 91.88 99 LEU A CA 1
ATOM 754 C C . LEU A 1 99 ? 9.687 20.811 -9.309 1.00 91.88 99 LEU A C 1
ATOM 756 O O . LEU A 1 99 ? 10.116 21.961 -9.163 1.00 91.88 99 LEU A O 1
ATOM 760 N N . PRO A 1 100 ? 10.164 20.002 -10.275 1.00 90.44 100 PRO A N 1
ATOM 761 C CA . PRO A 1 100 ? 9.621 18.705 -10.701 1.00 90.44 100 PRO A CA 1
ATOM 762 C C . PRO A 1 100 ? 10.246 17.476 -10.007 1.00 90.44 100 PRO A C 1
ATOM 764 O O . PRO A 1 100 ? 9.938 16.357 -10.398 1.00 90.44 100 PRO A O 1
ATOM 767 N N . ALA A 1 101 ? 11.150 17.658 -9.038 1.00 89.25 101 ALA A N 1
ATOM 768 C CA . ALA A 1 101 ? 11.892 16.557 -8.407 1.00 89.25 101 ALA A CA 1
ATOM 769 C C . ALA A 1 101 ? 11.120 15.852 -7.274 1.00 89.25 101 ALA A C 1
ATOM 771 O O . ALA A 1 101 ? 11.499 14.759 -6.863 1.00 89.25 101 ALA A O 1
ATOM 772 N N . GLY A 1 102 ? 10.055 16.481 -6.780 1.00 92.00 102 GLY A N 1
ATOM 773 C CA . GLY A 1 102 ? 9.137 15.958 -5.776 1.00 92.00 102 GLY A CA 1
ATOM 774 C C . GLY A 1 102 ? 7.824 16.742 -5.791 1.00 92.00 102 GLY A C 1
ATOM 775 O O . GLY A 1 102 ? 7.563 17.513 -6.722 1.00 92.00 102 GLY A O 1
ATOM 776 N N . VAL A 1 103 ? 7.024 16.590 -4.736 1.00 93.56 103 VAL A N 1
ATOM 777 C CA . VAL A 1 103 ? 5.722 17.269 -4.572 1.00 93.56 103 VAL A CA 1
ATOM 778 C C . VAL A 1 103 ? 5.750 18.390 -3.530 1.00 93.56 103 VAL A C 1
ATOM 780 O O . VAL A 1 103 ? 4.773 19.116 -3.377 1.00 93.56 103 VAL A O 1
ATOM 783 N N . GLY A 1 104 ? 6.877 18.599 -2.848 1.00 95.25 104 GLY A N 1
ATOM 784 C CA . GLY A 1 104 ? 6.989 19.520 -1.718 1.00 95.25 104 GLY A CA 1
ATOM 785 C C . GLY A 1 104 ? 6.606 18.868 -0.387 1.00 95.25 104 GLY A C 1
ATOM 786 O O . GLY A 1 104 ? 6.406 17.662 -0.308 1.00 95.25 104 GLY A O 1
ATOM 787 N N . LEU A 1 105 ? 6.557 19.655 0.688 1.00 96.19 105 LEU A N 1
ATOM 788 C CA . LEU A 1 105 ? 6.379 19.149 2.053 1.00 96.19 105 LEU A CA 1
ATOM 789 C C . LEU A 1 105 ? 4.909 18.836 2.381 1.00 96.19 105 LEU A C 1
ATOM 791 O O . LEU A 1 105 ? 4.072 19.736 2.361 1.00 96.19 105 LEU A O 1
ATOM 795 N N . TYR A 1 106 ? 4.646 1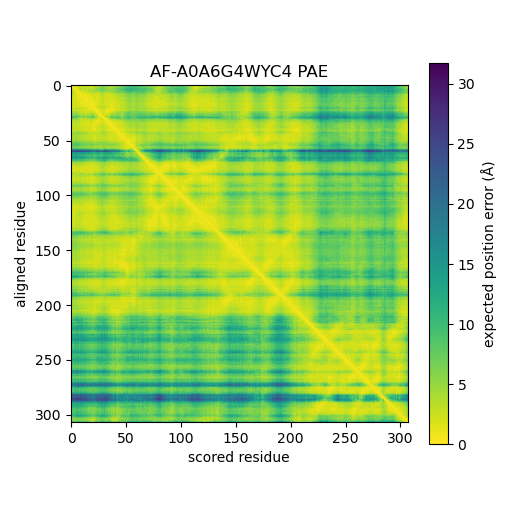7.593 2.789 1.00 96.19 106 TYR A N 1
ATOM 796 C CA . TYR A 1 106 ? 3.389 17.131 3.381 1.00 96.19 106 TYR A CA 1
ATOM 797 C C . TYR A 1 106 ? 3.693 16.408 4.692 1.00 96.19 106 TYR A C 1
ATOM 799 O O . TYR A 1 106 ? 4.021 15.214 4.699 1.00 96.19 106 TYR A O 1
ATOM 807 N N . ASP A 1 107 ? 3.603 17.138 5.801 1.00 96.75 107 ASP A N 1
ATOM 808 C CA . ASP A 1 107 ? 3.980 16.645 7.117 1.00 96.75 107 ASP A CA 1
ATOM 809 C C . ASP A 1 107 ? 2.823 15.980 7.882 1.00 96.75 107 ASP A C 1
ATOM 811 O O . ASP A 1 107 ? 1.639 16.278 7.714 1.00 96.75 107 ASP A O 1
ATOM 815 N N . GLU A 1 108 ? 3.175 15.038 8.753 1.00 96.94 108 GLU A N 1
ATOM 816 C CA . GLU A 1 108 ? 2.286 14.459 9.756 1.00 96.94 108 GLU A CA 1
ATOM 817 C C . GLU A 1 108 ? 3.015 14.403 11.094 1.00 96.94 108 GLU A C 1
ATOM 819 O O . GLU A 1 108 ? 4.125 13.884 11.194 1.00 96.94 108 GLU A O 1
ATOM 824 N N . THR A 1 109 ? 2.374 14.895 12.151 1.00 97.94 109 THR A N 1
ATOM 825 C CA . THR A 1 109 ? 2.840 14.686 13.523 1.00 97.94 109 THR A CA 1
ATOM 826 C C . THR A 1 109 ? 1.744 14.007 14.320 1.00 97.94 109 THR A C 1
ATOM 828 O O . THR A 1 109 ? 0.645 14.542 14.451 1.00 97.94 109 THR A O 1
ATOM 831 N N . ILE A 1 110 ? 2.052 12.841 14.882 1.00 97.19 110 ILE A N 1
ATOM 832 C CA . ILE A 1 110 ? 1.100 12.047 15.661 1.00 97.19 110 ILE A CA 1
ATOM 833 C C . ILE A 1 110 ? 1.718 11.596 16.982 1.00 97.19 110 ILE A C 1
ATOM 835 O O . ILE A 1 110 ? 2.894 11.239 17.050 1.00 97.19 110 ILE A O 1
ATOM 839 N N . THR A 1 111 ? 0.918 11.612 18.048 1.00 97.38 111 THR A N 1
ATOM 840 C CA . THR A 1 111 ? 1.289 11.037 19.346 1.00 97.38 111 THR A CA 1
ATOM 841 C C . THR A 1 111 ? 0.497 9.759 19.574 1.00 97.38 111 THR A C 1
ATOM 843 O O . THR A 1 111 ? -0.718 9.769 19.431 1.00 97.38 111 THR A O 1
ATOM 846 N N . LEU A 1 112 ? 1.178 8.668 19.919 1.00 96.81 112 LEU A N 1
ATOM 847 C CA . LEU A 1 112 ? 0.586 7.341 20.086 1.00 96.81 112 LEU A CA 1
ATOM 848 C C . LEU A 1 112 ? 0.899 6.768 21.471 1.00 96.81 112 LEU A C 1
ATOM 850 O O . LEU A 1 112 ? 1.996 6.961 22.012 1.00 96.81 112 LEU A O 1
ATOM 854 N N . ASN A 1 113 ? -0.029 5.979 22.016 1.00 96.12 113 ASN A N 1
ATOM 855 C CA . ASN A 1 113 ? 0.179 5.234 23.257 1.00 96.12 113 ASN A CA 1
ATOM 856 C C . ASN A 1 113 ? 1.047 3.981 23.010 1.00 96.12 113 ASN A C 1
ATOM 858 O O . ASN A 1 113 ? 0.581 2.837 22.967 1.00 96.12 113 ASN A O 1
ATOM 862 N N . LEU A 1 114 ? 2.344 4.192 22.785 1.00 96.38 114 LEU A N 1
ATOM 863 C CA . LEU A 1 114 ? 3.309 3.126 22.505 1.00 96.38 114 LEU A CA 1
ATOM 864 C C . LEU A 1 114 ? 3.869 2.522 23.800 1.00 96.38 114 LEU A C 1
ATOM 866 O O . LEU A 1 114 ? 3.971 3.186 24.831 1.00 96.38 114 LEU A O 1
ATOM 870 N N . ALA A 1 115 ? 4.262 1.246 23.759 1.00 95.94 115 ALA A N 1
ATOM 871 C CA . ALA A 1 115 ? 4.839 0.578 24.928 1.00 95.94 115 ALA A CA 1
ATOM 872 C C . ALA A 1 115 ? 6.281 1.020 25.172 1.00 95.94 115 ALA A C 1
ATOM 874 O O . ALA A 1 115 ? 6.687 1.193 26.320 1.00 95.94 115 ALA A O 1
ATOM 875 N N . ARG A 1 116 ? 7.040 1.199 24.089 1.00 96.38 116 ARG A N 1
ATOM 876 C CA . ARG A 1 116 ? 8.459 1.544 24.113 1.00 96.38 116 ARG A CA 1
ATOM 877 C C . ARG A 1 116 ? 8.770 2.639 23.104 1.00 96.38 116 ARG A C 1
ATOM 879 O O . ARG A 1 116 ? 8.133 2.716 22.055 1.00 96.38 116 ARG A O 1
ATOM 886 N N . ASP A 1 117 ? 9.763 3.450 23.435 1.00 96.62 117 ASP A N 1
ATOM 887 C CA . ASP A 1 117 ? 10.255 4.555 22.611 1.00 96.62 117 ASP A CA 1
ATOM 888 C C . ASP A 1 117 ? 10.782 4.055 21.251 1.00 96.62 117 ASP A C 1
ATOM 890 O O . ASP A 1 117 ? 10.512 4.668 20.221 1.00 96.62 117 ASP A O 1
ATOM 894 N N . GLU A 1 118 ? 11.418 2.875 21.215 1.00 96.69 118 GLU A N 1
ATOM 895 C CA . GLU A 1 118 ? 11.948 2.280 19.973 1.00 96.69 118 GLU A CA 1
ATOM 896 C C . GLU A 1 118 ? 10.864 1.937 18.936 1.00 96.69 118 GLU A C 1
ATOM 898 O O . GLU A 1 118 ? 11.179 1.645 17.788 1.00 96.69 118 GLU A O 1
ATOM 903 N N . GLN A 1 119 ? 9.581 1.945 19.314 1.00 96.31 119 GLN A N 1
ATOM 904 C CA . GLN A 1 119 ? 8.488 1.694 18.372 1.00 96.31 119 GLN A CA 1
ATOM 905 C C . GLN A 1 119 ? 8.187 2.904 17.481 1.00 96.31 119 GLN A C 1
ATOM 907 O O . GLN A 1 119 ? 7.574 2.727 16.431 1.00 96.31 119 GLN A O 1
ATOM 912 N N . ALA A 1 120 ? 8.585 4.117 17.879 1.00 97.25 120 ALA A N 1
ATOM 913 C CA . ALA A 1 120 ? 8.264 5.334 17.138 1.00 97.25 120 ALA A CA 1
ATOM 914 C C . ALA A 1 120 ? 8.889 5.339 15.732 1.00 97.25 120 ALA A C 1
ATOM 916 O O . ALA A 1 120 ? 8.221 5.711 14.772 1.00 97.25 120 ALA A O 1
ATOM 917 N N . GLU A 1 121 ? 10.138 4.883 15.605 1.00 96.94 121 GLU A N 1
ATOM 918 C CA . GLU A 1 121 ? 10.877 4.861 14.336 1.00 96.94 121 GLU A CA 1
ATOM 919 C C . GLU A 1 121 ? 10.219 3.972 13.269 1.00 96.94 121 GLU A C 1
ATOM 921 O O . GLU A 1 121 ? 9.856 4.501 12.215 1.00 96.94 121 GLU A O 1
ATOM 926 N N . PRO A 1 122 ? 9.968 2.670 13.510 1.00 96.19 122 PRO A N 1
ATOM 927 C CA . PRO A 1 122 ? 9.329 1.837 12.501 1.00 96.19 122 PRO A CA 1
ATOM 928 C C . PRO A 1 122 ? 7.887 2.291 12.212 1.00 96.19 122 PRO A C 1
ATOM 930 O O . PRO A 1 122 ? 7.448 2.215 11.068 1.00 96.19 122 PRO A O 1
ATOM 933 N N . LEU A 1 123 ? 7.158 2.847 13.192 1.00 96.56 123 LEU A N 1
ATOM 934 C CA . LEU A 1 123 ? 5.819 3.417 12.966 1.00 96.56 123 LEU A CA 1
ATOM 93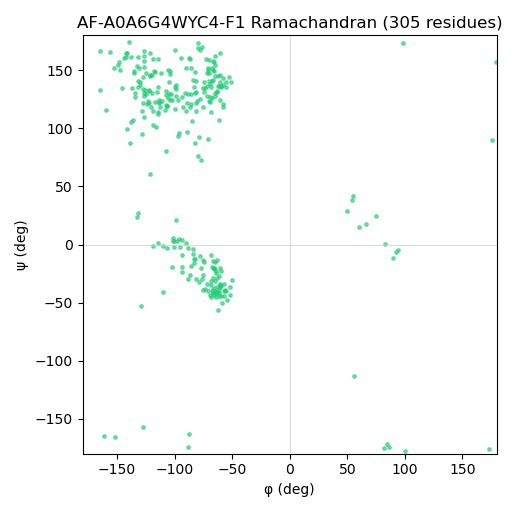5 C C . LEU A 1 123 ? 5.839 4.659 12.064 1.00 96.56 123 LEU A C 1
ATOM 937 O O . LEU A 1 123 ? 4.908 4.835 11.273 1.00 96.56 123 LEU A O 1
ATOM 941 N N . ALA A 1 124 ? 6.856 5.517 12.191 1.00 97.38 124 ALA A N 1
ATOM 942 C CA . ALA A 1 124 ? 7.049 6.672 11.319 1.00 97.38 124 ALA A CA 1
ATOM 943 C C . ALA A 1 124 ? 7.416 6.221 9.899 1.00 97.38 124 ALA A C 1
ATOM 945 O O . ALA A 1 124 ? 6.803 6.679 8.938 1.00 97.38 124 ALA A O 1
ATOM 946 N N . ALA A 1 125 ? 8.339 5.262 9.771 1.00 96.44 125 ALA A N 1
ATOM 947 C CA . ALA A 1 125 ? 8.724 4.686 8.483 1.00 96.44 125 ALA A CA 1
ATOM 948 C C . ALA A 1 125 ? 7.545 3.996 7.773 1.00 96.44 125 ALA A C 1
ATOM 950 O O . ALA A 1 125 ? 7.348 4.181 6.574 1.00 96.44 125 ALA A O 1
ATOM 951 N N . TRP A 1 126 ? 6.713 3.256 8.512 1.00 95.88 126 TRP A N 1
ATOM 952 C CA . TRP A 1 126 ? 5.526 2.602 7.958 1.00 95.88 126 TRP A CA 1
ATOM 953 C C . TRP A 1 126 ? 4.478 3.605 7.466 1.00 95.88 126 TRP A C 1
ATOM 955 O O . TRP A 1 126 ? 3.933 3.453 6.377 1.00 95.88 126 TRP A O 1
ATOM 965 N N . ARG A 1 127 ? 4.210 4.668 8.233 1.00 95.94 127 ARG A N 1
ATOM 966 C CA . ARG A 1 127 ? 3.298 5.741 7.799 1.00 95.94 127 ARG A CA 1
ATOM 967 C C . ARG A 1 127 ? 3.828 6.486 6.577 1.00 95.94 127 ARG A C 1
ATOM 969 O O . ARG A 1 127 ? 3.057 6.729 5.653 1.00 95.94 127 ARG A O 1
ATOM 976 N N . LEU A 1 128 ? 5.132 6.772 6.540 1.00 96.44 128 LEU A N 1
ATOM 977 C CA . LEU A 1 128 ? 5.794 7.344 5.368 1.00 96.44 128 LEU A CA 1
ATOM 978 C C . LEU A 1 128 ? 5.598 6.446 4.137 1.00 96.44 128 LEU A C 1
ATOM 980 O O . LEU A 1 128 ? 5.265 6.941 3.065 1.00 96.44 128 LEU A O 1
ATOM 984 N N . HIS A 1 129 ? 5.762 5.128 4.284 1.00 94.19 129 HIS A N 1
ATOM 985 C CA . HIS A 1 129 ? 5.529 4.147 3.216 1.00 94.19 129 HIS A CA 1
ATOM 986 C C . HIS A 1 129 ? 4.086 4.194 2.687 1.00 94.19 129 HIS A C 1
ATOM 988 O O . HIS A 1 129 ? 3.880 4.363 1.484 1.00 94.19 129 HIS A O 1
ATOM 994 N N . LEU A 1 130 ? 3.090 4.155 3.580 1.00 93.50 130 LEU A N 1
ATOM 995 C CA . LEU A 1 130 ? 1.676 4.282 3.198 1.00 93.50 130 LEU A CA 1
ATOM 996 C C . LEU A 1 130 ? 1.371 5.619 2.497 1.00 93.50 130 LEU A C 1
ATOM 998 O O . LEU A 1 130 ? 0.545 5.658 1.589 1.00 93.50 130 LEU A O 1
ATOM 1002 N N . GLY A 1 131 ? 2.028 6.705 2.913 1.00 93.75 131 GLY A N 1
ATOM 1003 C CA . GLY A 1 131 ? 1.822 8.059 2.394 1.00 93.75 131 GLY A CA 1
ATOM 1004 C C . GLY A 1 131 ? 2.670 8.437 1.176 1.00 93.75 131 GLY A C 1
ATOM 1005 O O . GLY A 1 131 ? 2.525 9.550 0.683 1.00 93.75 131 GLY A O 1
ATOM 1006 N N . THR A 1 132 ? 3.564 7.568 0.694 1.00 93.44 132 THR A N 1
ATOM 1007 C CA . THR A 1 132 ? 4.451 7.859 -0.455 1.00 93.44 132 THR A CA 1
ATOM 1008 C C . THR A 1 132 ? 4.458 6.745 -1.496 1.00 93.44 132 THR A C 1
ATOM 1010 O O . THR A 1 132 ? 5.437 6.569 -2.222 1.00 93.44 132 THR A O 1
ATOM 1013 N N . THR A 1 133 ? 3.364 5.989 -1.583 1.00 88.81 133 THR A N 1
ATOM 1014 C CA . THR A 1 133 ? 3.179 5.026 -2.669 1.00 88.81 133 THR A CA 1
ATOM 1015 C C . THR A 1 133 ? 2.664 5.744 -3.910 1.00 88.81 133 THR A C 1
ATOM 1017 O O . THR A 1 133 ? 1.561 6.285 -3.911 1.00 88.81 133 THR A O 1
ATOM 1020 N N . ASP A 1 134 ? 3.494 5.751 -4.951 1.00 84.12 134 ASP A N 1
ATOM 1021 C CA . ASP A 1 134 ? 3.217 6.402 -6.229 1.00 84.12 134 ASP A CA 1
ATOM 1022 C C . ASP A 1 134 ? 2.354 5.498 -7.122 1.00 84.12 134 ASP A C 1
ATOM 1024 O O . ASP A 1 134 ? 2.845 4.654 -7.880 1.00 84.12 134 ASP A O 1
ATOM 1028 N N . GLU A 1 135 ? 1.039 5.613 -6.952 1.00 81.81 135 GLU A N 1
ATOM 1029 C CA . GLU A 1 135 ? 0.047 4.945 -7.784 1.00 81.81 135 GLU A CA 1
ATOM 1030 C C . GLU A 1 135 ? -1.241 5.760 -7.905 1.00 81.81 135 GLU A C 1
ATOM 1032 O O . GLU A 1 135 ? -1.601 6.532 -7.015 1.00 81.81 135 GLU A O 1
ATOM 1037 N N . LEU A 1 136 ? -1.976 5.552 -9.003 1.00 82.50 136 LEU A N 1
ATOM 1038 C CA . LEU A 1 136 ? -3.277 6.188 -9.173 1.00 82.50 136 LEU A CA 1
ATOM 1039 C C . LEU A 1 136 ? -4.251 5.721 -8.094 1.00 82.50 136 LEU A C 1
ATOM 1041 O O . LEU A 1 136 ? -4.456 4.525 -7.870 1.00 82.50 136 LEU A O 1
ATOM 1045 N N . ARG A 1 137 ? -4.923 6.687 -7.471 1.00 85.88 137 ARG A N 1
ATOM 1046 C CA . ARG A 1 137 ? -5.914 6.409 -6.443 1.00 85.88 137 ARG A CA 1
ATOM 1047 C C . ARG A 1 137 ? -7.266 6.145 -7.084 1.00 85.88 137 ARG A C 1
ATOM 1049 O O . ARG A 1 137 ? -7.771 6.963 -7.844 1.00 85.88 137 ARG A O 1
ATOM 1056 N N . TYR A 1 138 ? -7.891 5.037 -6.703 1.00 90.50 138 TYR A N 1
ATOM 1057 C CA . TYR A 1 138 ? -9.265 4.702 -7.077 1.00 90.50 138 TYR A CA 1
ATOM 1058 C C . TYR A 1 138 ? -10.174 4.873 -5.854 1.00 90.50 138 TYR A C 1
ATOM 1060 O O . TYR A 1 138 ? -10.460 3.899 -5.157 1.00 90.50 138 TYR A O 1
ATOM 1068 N N . PRO A 1 139 ? -10.600 6.109 -5.529 1.00 90.94 139 PRO A N 1
ATOM 1069 C CA . PRO A 1 139 ? -11.270 6.400 -4.262 1.00 90.94 139 PRO A CA 1
ATOM 1070 C C . PRO A 1 139 ? -12.636 5.738 -4.139 1.00 90.94 139 PRO A C 1
ATOM 1072 O O . PRO A 1 139 ? -13.081 5.457 -3.027 1.00 90.94 139 PRO A O 1
ATOM 1075 N N . THR A 1 140 ? -13.316 5.517 -5.264 1.00 93.56 140 THR A N 1
ATOM 1076 C CA . THR A 1 140 ? -14.648 4.926 -5.279 1.00 93.56 140 THR A CA 1
ATOM 1077 C C . THR A 1 140 ? -14.793 3.885 -6.373 1.00 93.56 140 THR A C 1
ATOM 1079 O O . THR A 1 140 ? -14.470 4.153 -7.528 1.00 93.56 140 THR A O 1
ATOM 1082 N N . VAL A 1 141 ? -15.376 2.739 -6.025 1.00 94.88 141 VAL A N 1
ATOM 1083 C CA . VAL A 1 141 ? -15.749 1.679 -6.970 1.00 94.88 141 VAL A CA 1
ATOM 1084 C C . VAL A 1 141 ? -17.232 1.397 -6.799 1.00 94.88 141 VAL A C 1
ATOM 1086 O O . VAL A 1 141 ? -17.685 1.058 -5.708 1.00 94.88 141 VAL A O 1
ATOM 1089 N N . THR A 1 142 ? -18.014 1.566 -7.863 1.00 95.50 142 THR A N 1
ATOM 1090 C CA . THR A 1 142 ? -19.469 1.368 -7.807 1.00 95.50 142 THR A CA 1
ATOM 1091 C C . THR A 1 142 ? -19.871 0.094 -8.531 1.00 95.50 142 THR A C 1
ATOM 1093 O O . THR A 1 142 ? -19.491 -0.108 -9.678 1.00 95.50 142 THR A O 1
ATOM 1096 N N . LEU A 1 143 ? -20.701 -0.726 -7.891 1.00 95.88 143 LEU A N 1
ATOM 1097 C CA . LEU A 1 143 ? -21.240 -1.972 -8.421 1.00 95.88 143 LEU A CA 1
ATOM 1098 C C . LEU A 1 143 ? -22.764 -1.891 -8.517 1.00 95.88 143 LEU A C 1
ATOM 1100 O O . LEU A 1 143 ? -23.426 -1.245 -7.702 1.00 95.88 143 LEU A O 1
ATOM 1104 N N . ASN A 1 144 ? -23.336 -2.591 -9.493 1.00 95.81 144 ASN A N 1
ATOM 1105 C CA . ASN A 1 144 ? -24.776 -2.780 -9.629 1.00 95.81 144 ASN A CA 1
ATOM 1106 C C . ASN A 1 144 ? -25.113 -4.262 -9.472 1.00 95.81 144 ASN A C 1
ATOM 1108 O O . ASN A 1 144 ? -24.990 -5.051 -10.409 1.00 95.81 144 ASN A O 1
ATOM 1112 N N . LEU A 1 145 ? -25.597 -4.621 -8.287 1.00 96.25 145 LEU A N 1
ATOM 1113 C CA . LEU A 1 145 ? -25.838 -6.004 -7.880 1.00 96.25 145 LEU A CA 1
ATOM 1114 C C . LEU A 1 145 ? -27.074 -6.622 -8.537 1.00 96.25 145 LEU A C 1
ATOM 1116 O O . LEU A 1 145 ? -27.200 -7.840 -8.574 1.00 96.25 145 LEU A O 1
ATOM 1120 N N . VAL A 1 146 ? -27.956 -5.812 -9.131 1.00 95.88 146 VAL A N 1
ATOM 1121 C CA . VAL A 1 146 ? -29.030 -6.340 -9.993 1.00 95.88 146 VAL A CA 1
ATOM 1122 C C . VAL A 1 146 ? -28.458 -6.851 -11.317 1.00 95.88 146 VAL A C 1
ATOM 1124 O O . VAL A 1 146 ? -28.959 -7.828 -11.867 1.00 95.88 146 VAL A O 1
ATOM 1127 N N . ARG A 1 147 ? -27.398 -6.213 -11.831 1.00 95.25 147 ARG A N 1
ATOM 1128 C CA . ARG A 1 147 ? -26.704 -6.641 -13.058 1.00 95.25 147 ARG A CA 1
ATOM 1129 C C . ARG A 1 147 ? -25.612 -7.680 -12.796 1.00 95.25 147 ARG A C 1
ATOM 1131 O O . ARG A 1 147 ? -25.352 -8.486 -13.681 1.00 95.25 147 ARG A O 1
ATOM 1138 N N . ALA A 1 148 ? -25.037 -7.686 -11.595 1.00 96.00 148 ALA A N 1
ATOM 1139 C CA . ALA A 1 148 ? -24.023 -8.638 -11.147 1.00 96.00 148 ALA A CA 1
ATOM 1140 C C . ALA A 1 148 ? -24.473 -9.414 -9.886 1.00 96.00 148 ALA A C 1
ATOM 1142 O O . ALA A 1 148 ? -23.830 -9.323 -8.837 1.00 96.00 148 ALA A O 1
ATOM 1143 N N . PRO A 1 149 ? -25.578 -10.185 -9.946 1.00 96.56 149 PRO A N 1
ATOM 1144 C CA . PRO A 1 149 ? -26.119 -10.872 -8.771 1.00 96.56 149 PRO A CA 1
ATOM 1145 C C . PRO A 1 149 ? -25.190 -11.963 -8.222 1.00 96.56 149 PRO A C 1
ATOM 1147 O O . PRO A 1 149 ? -25.285 -12.324 -7.052 1.00 96.56 149 PRO A O 1
ATOM 1150 N N . HIS A 1 150 ? -24.263 -12.477 -9.035 1.00 96.44 150 HIS A N 1
ATOM 1151 C CA . HIS A 1 150 ? -23.245 -13.437 -8.599 1.00 96.44 150 HIS A CA 1
ATOM 1152 C C . HIS A 1 150 ? -22.249 -12.845 -7.594 1.00 96.44 150 HIS A C 1
ATOM 1154 O O . HIS A 1 150 ? -21.630 -13.609 -6.860 1.00 96.44 150 HIS A O 1
ATOM 1160 N N . LEU A 1 151 ? -22.118 -11.515 -7.526 1.00 97.06 151 LEU A N 1
ATOM 1161 C CA . LEU A 1 151 ? -21.269 -10.836 -6.544 1.00 97.06 151 LEU A CA 1
ATOM 1162 C C . LEU A 1 151 ? -21.951 -10.647 -5.186 1.00 97.06 151 LEU A C 1
ATOM 1164 O O . LEU A 1 151 ? -21.266 -10.329 -4.220 1.00 97.06 151 LEU A O 1
ATOM 1168 N N . ILE A 1 152 ? -23.271 -10.854 -5.078 1.00 96.25 152 ILE A N 1
ATOM 1169 C CA . ILE A 1 152 ? -24.025 -10.605 -3.838 1.00 96.25 152 ILE A CA 1
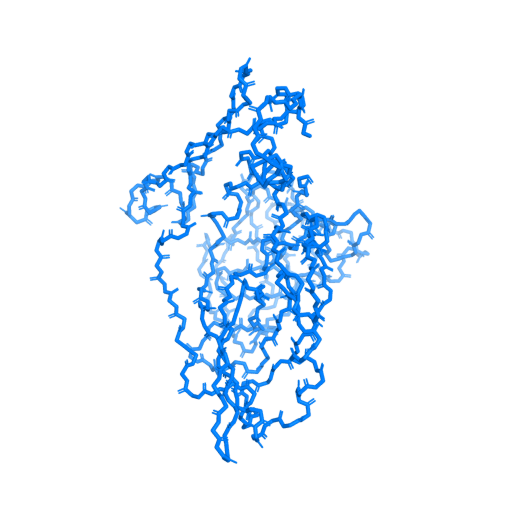ATOM 1170 C C . ILE A 1 152 ? -23.424 -11.350 -2.635 1.00 96.25 152 ILE A C 1
ATOM 1172 O O . ILE A 1 152 ? -23.204 -10.696 -1.620 1.00 96.25 152 ILE A O 1
ATOM 1176 N N . PRO A 1 153 ? -23.100 -12.659 -2.701 1.00 96.56 153 PRO A N 1
ATOM 1177 C CA . PRO A 1 153 ? -22.507 -13.346 -1.554 1.00 96.56 153 PRO A CA 1
ATOM 1178 C C . PRO A 1 153 ? -21.153 -12.761 -1.137 1.00 96.56 153 PRO A C 1
ATOM 1180 O O . PRO A 1 153 ? -20.902 -12.629 0.053 1.00 96.56 153 PRO A O 1
ATOM 1183 N N . ALA A 1 154 ? -20.307 -12.378 -2.101 1.00 96.56 154 ALA A N 1
ATOM 1184 C CA . ALA A 1 154 ? -19.000 -11.782 -1.823 1.00 96.56 154 ALA A CA 1
ATOM 1185 C C . ALA A 1 154 ? -19.141 -10.379 -1.221 1.00 96.56 154 ALA A C 1
ATOM 1187 O O . ALA A 1 154 ? -18.497 -10.077 -0.227 1.00 96.56 154 ALA A O 1
ATOM 1188 N N . VAL A 1 155 ? -20.044 -9.551 -1.755 1.00 95.56 155 VAL A N 1
ATOM 1189 C CA . VAL A 1 155 ? -20.324 -8.209 -1.224 1.00 95.56 155 VAL A CA 1
ATOM 1190 C C . VAL A 1 155 ? -20.932 -8.270 0.173 1.00 95.56 155 VAL A C 1
ATOM 1192 O O . VAL A 1 155 ? -20.542 -7.506 1.051 1.00 95.56 155 VAL A O 1
ATOM 1195 N N . LEU A 1 156 ? -21.839 -9.216 0.418 1.00 94.25 156 LEU A N 1
ATOM 1196 C CA . LEU A 1 156 ? -22.319 -9.487 1.767 1.00 94.25 156 LEU A CA 1
ATOM 1197 C C . LEU A 1 156 ? -21.212 -10.084 2.653 1.00 94.25 156 LEU A C 1
ATOM 1199 O O . LEU A 1 156 ? -21.315 -9.990 3.861 1.00 94.25 156 LEU A O 1
ATOM 1203 N N . GLY A 1 157 ? -20.133 -10.642 2.120 1.00 93.69 157 GLY A N 1
ATOM 1204 C CA . GLY A 1 157 ? -18.986 -11.081 2.920 1.00 93.69 157 GLY A CA 1
ATOM 1205 C C . GLY A 1 157 ? -17.991 -9.974 3.279 1.00 93.69 157 GLY A C 1
ATOM 1206 O O . GLY A 1 157 ? -17.131 -10.226 4.111 1.00 93.69 157 GLY A O 1
ATOM 1207 N N . LEU A 1 158 ? -18.085 -8.788 2.663 1.00 94.12 158 LEU A N 1
ATOM 1208 C CA . LEU A 1 158 ? -17.074 -7.740 2.812 1.00 94.12 158 LEU A CA 1
ATOM 1209 C C . LEU A 1 158 ? -17.040 -7.132 4.214 1.00 94.12 158 LEU A C 1
ATOM 1211 O O . LEU A 1 158 ? -18.067 -6.707 4.757 1.00 94.12 158 LEU A O 1
ATOM 1215 N N . GLU A 1 159 ? -15.821 -6.966 4.714 1.00 93.69 159 GLU A N 1
ATOM 1216 C CA . GLU A 1 159 ? -15.481 -6.167 5.884 1.00 93.69 159 GLU A CA 1
ATOM 1217 C C . GLU A 1 159 ? -14.515 -5.027 5.517 1.00 93.69 159 GLU A C 1
ATOM 1219 O O . GLU A 1 159 ? -13.825 -5.048 4.495 1.00 93.69 159 GLU A O 1
ATOM 1224 N N . ALA A 1 160 ? -14.447 -3.995 6.365 1.00 94.19 160 ALA A N 1
ATOM 1225 C CA . ALA A 1 160 ? -13.449 -2.942 6.196 1.00 94.19 160 ALA A CA 1
ATOM 1226 C C . ALA A 1 160 ? -12.026 -3.524 6.315 1.00 94.19 160 ALA A C 1
ATOM 1228 O O . ALA A 1 160 ? -11.726 -4.340 7.191 1.00 94.19 160 ALA A O 1
ATOM 1229 N N . GLY A 1 161 ? -11.145 -3.094 5.418 1.00 95.56 161 GLY A N 1
ATOM 1230 C CA . GLY A 1 161 ? -9.788 -3.593 5.235 1.00 95.56 161 GLY A CA 1
ATOM 1231 C C . GLY A 1 161 ? -9.657 -4.721 4.211 1.00 95.56 161 GLY A C 1
ATOM 1232 O O . GLY A 1 161 ? -8.526 -5.107 3.928 1.00 95.56 161 GLY A O 1
ATOM 1233 N N . ASP A 1 162 ? -10.755 -5.259 3.663 1.00 97.19 162 ASP A N 1
ATOM 1234 C CA . ASP A 1 162 ? -10.681 -6.364 2.705 1.00 97.19 162 ASP A CA 1
ATOM 1235 C C . ASP A 1 162 ? -10.091 -5.917 1.374 1.00 97.19 162 ASP A C 1
ATOM 1237 O O . ASP A 1 162 ? -10.440 -4.860 0.839 1.00 97.19 162 ASP A O 1
ATOM 1241 N N . LYS A 1 163 ? -9.222 -6.760 0.815 1.00 97.88 163 LYS A N 1
ATOM 1242 C CA . LYS A 1 163 ? -8.665 -6.548 -0.518 1.00 97.88 163 LYS A CA 1
ATOM 1243 C C . LYS A 1 163 ? -9.699 -6.857 -1.594 1.00 97.88 163 LYS A C 1
ATOM 1245 O O . LYS A 1 163 ? -10.297 -7.934 -1.621 1.00 97.88 163 LYS A O 1
ATOM 1250 N N . LEU A 1 164 ? -9.834 -5.935 -2.536 1.00 97.06 164 LEU A N 1
ATOM 1251 C CA . LEU A 1 164 ? -10.538 -6.117 -3.793 1.00 97.06 164 LEU A CA 1
ATOM 1252 C C . LEU A 1 164 ? -9.559 -5.961 -4.964 1.00 97.06 164 LEU A C 1
ATOM 1254 O O . LEU A 1 164 ? -8.592 -5.203 -4.885 1.00 97.06 164 LEU A O 1
ATOM 1258 N N . VAL A 1 165 ? -9.811 -6.679 -6.054 1.00 96.62 165 VAL A N 1
ATOM 1259 C CA . VAL A 1 165 ? -9.007 -6.600 -7.281 1.00 96.62 165 VAL A CA 1
ATOM 1260 C C . VAL A 1 165 ? -9.916 -6.320 -8.467 1.00 96.62 165 VAL A C 1
ATOM 1262 O O . VAL A 1 165 ? -10.914 -7.018 -8.641 1.00 96.62 165 VAL A O 1
ATOM 1265 N N . ILE A 1 166 ? -9.566 -5.332 -9.289 1.00 94.94 166 ILE A N 1
ATOM 1266 C CA . ILE A 1 166 ? -10.233 -5.044 -10.562 1.00 94.94 166 ILE A CA 1
ATOM 1267 C C . ILE A 1 166 ? -9.317 -5.476 -11.702 1.00 94.94 166 ILE A C 1
ATOM 1269 O O . ILE A 1 166 ? -8.216 -4.951 -11.855 1.00 94.94 166 ILE A O 1
ATOM 1273 N N . ARG A 1 167 ? -9.800 -6.418 -12.508 1.00 93.81 167 ARG A N 1
ATOM 1274 C CA . ARG A 1 167 ? -9.107 -6.964 -13.676 1.00 93.81 167 ARG A CA 1
ATOM 1275 C C . ARG A 1 167 ? -9.590 -6.339 -14.971 1.00 93.81 167 ARG A C 1
ATOM 1277 O O . ARG A 1 167 ? -10.675 -5.754 -15.024 1.00 93.81 167 ARG A O 1
ATOM 1284 N N . ASN A 1 168 ? -8.821 -6.588 -16.032 1.00 89.12 168 ASN A N 1
ATOM 1285 C CA . ASN A 1 168 ? -9.147 -6.210 -17.408 1.00 89.12 168 ASN A CA 1
ATOM 1286 C C . ASN A 1 168 ? -9.438 -4.709 -17.539 1.00 89.12 168 ASN A C 1
ATOM 1288 O O . ASN A 1 168 ? -10.399 -4.314 -18.205 1.00 89.12 168 ASN A O 1
ATOM 1292 N N . LEU A 1 169 ? -8.633 -3.884 -16.860 1.00 88.94 169 LEU A N 1
ATOM 1293 C CA . LEU A 1 169 ? -8.728 -2.438 -16.994 1.00 88.94 169 LEU A CA 1
ATOM 1294 C C . LEU A 1 169 ? -8.522 -2.040 -18.467 1.00 88.94 169 LEU A C 1
ATOM 1296 O O . LEU A 1 169 ? -7.748 -2.681 -19.183 1.00 88.94 169 LEU A O 1
ATOM 1300 N N . PRO A 1 170 ? -9.242 -1.018 -18.946 1.00 86.56 170 PRO A N 1
ATOM 1301 C CA . PRO A 1 170 ? -9.076 -0.508 -20.293 1.00 86.56 170 PRO A CA 1
ATOM 1302 C C . PRO A 1 170 ? -7.700 0.147 -20.473 1.00 86.56 170 PRO A C 1
ATOM 1304 O O . PRO A 1 170 ? -7.086 0.611 -19.519 1.00 86.56 170 PRO A O 1
ATOM 1307 N N . ASP A 1 171 ? -7.262 0.239 -21.724 1.00 84.88 171 ASP A N 1
ATOM 1308 C CA . ASP A 1 171 ? -5.946 0.732 -22.156 1.00 84.88 171 ASP A CA 1
ATOM 1309 C C . ASP A 1 171 ? -5.620 2.190 -21.786 1.00 84.88 171 ASP A C 1
ATOM 1311 O O . ASP A 1 171 ? -4.455 2.579 -21.772 1.00 84.88 171 ASP A O 1
ATOM 1315 N N . TRP A 1 172 ? -6.630 3.007 -21.492 1.00 82.44 172 TRP A N 1
ATOM 1316 C CA . TRP A 1 172 ? -6.459 4.386 -21.025 1.00 82.44 172 TRP A CA 1
ATOM 1317 C C . TRP A 1 172 ? -6.211 4.502 -19.513 1.00 82.44 172 TRP A C 1
ATOM 1319 O O . TRP A 1 172 ? -5.921 5.600 -19.035 1.00 82.44 172 TRP A O 1
ATOM 1329 N N . LEU A 1 173 ? -6.337 3.407 -18.758 1.00 85.31 173 LEU A N 1
ATOM 1330 C CA . LEU A 1 173 ? -5.884 3.313 -17.370 1.00 85.31 173 LEU A CA 1
ATOM 1331 C C . LEU A 1 173 ? -4.473 2.715 -17.312 1.00 85.31 173 LEU A C 1
ATOM 1333 O O . LEU A 1 173 ? -4.052 2.057 -18.264 1.00 85.31 173 LEU A O 1
ATOM 1337 N N . PRO A 1 174 ? -3.732 2.916 -16.203 1.00 80.50 174 PRO A N 1
ATOM 1338 C CA . PRO A 1 174 ? -2.459 2.242 -16.006 1.00 80.50 174 PRO A CA 1
ATOM 1339 C C . PRO A 1 174 ? -2.594 0.731 -16.214 1.00 80.50 17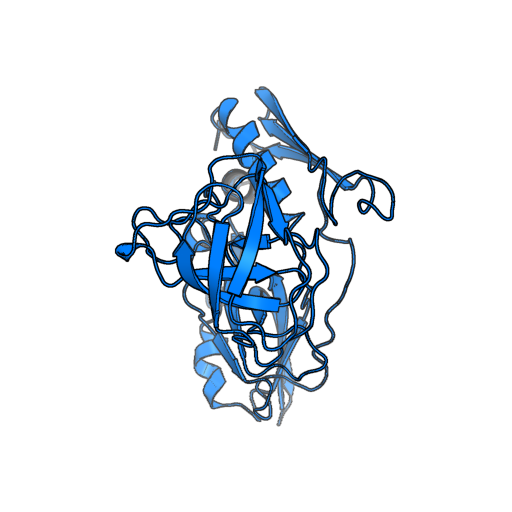4 PRO A C 1
ATOM 1341 O O . PRO A 1 174 ? -3.587 0.144 -15.768 1.00 80.50 174 PRO A O 1
ATOM 1344 N N . PRO A 1 175 ? -1.609 0.102 -16.868 1.00 78.06 175 PRO A N 1
ATOM 1345 C CA . PRO A 1 175 ? -1.661 -1.319 -17.144 1.00 78.06 175 PRO A CA 1
ATOM 1346 C C . PRO A 1 175 ? -1.570 -2.143 -15.851 1.00 78.06 175 PRO A C 1
ATOM 1348 O O . PRO A 1 175 ? -0.956 -1.732 -14.863 1.00 78.06 175 PRO A O 1
ATOM 1351 N N . GLY A 1 176 ? -2.159 -3.339 -15.886 1.00 83.12 176 GLY A N 1
ATOM 1352 C CA . GLY A 1 176 ? -2.225 -4.263 -14.753 1.00 83.12 176 GLY A CA 1
ATOM 1353 C C . GLY A 1 176 ? -3.565 -4.247 -14.014 1.00 83.12 176 GLY A C 1
ATOM 1354 O O . GLY A 1 176 ? -4.518 -3.572 -14.403 1.00 83.12 176 GLY A O 1
ATOM 1355 N N . ASP A 1 177 ? -3.641 -5.047 -12.953 1.00 89.88 177 ASP A N 1
ATOM 1356 C CA . ASP A 1 177 ? -4.811 -5.119 -12.079 1.00 89.88 177 ASP A CA 1
ATOM 1357 C C . ASP A 1 177 ? -4.789 -3.957 -11.067 1.00 89.88 177 ASP A C 1
ATOM 1359 O O . ASP A 1 177 ? -3.741 -3.630 -10.505 1.00 89.88 177 ASP A O 1
ATOM 1363 N N . ALA A 1 178 ? -5.950 -3.355 -10.781 1.00 91.25 178 ALA A N 1
ATOM 1364 C CA . ALA A 1 178 ? -6.070 -2.395 -9.681 1.00 91.25 178 ALA A CA 1
ATOM 1365 C C . ALA A 1 178 ? -6.366 -3.140 -8.377 1.00 91.25 178 ALA A C 1
ATOM 1367 O O . ALA A 1 178 ? -7.408 -3.787 -8.245 1.00 91.25 178 ALA A O 1
ATOM 1368 N N . GLU A 1 179 ? -5.469 -3.026 -7.402 1.00 94.25 179 GLU A N 1
ATOM 1369 C CA . GLU A 1 179 ? -5.608 -3.656 -6.091 1.00 94.25 179 GLU A CA 1
ATOM 1370 C C . GLU A 1 179 ? -5.947 -2.614 -5.026 1.00 94.25 179 GLU A C 1
ATOM 1372 O O . GLU A 1 179 ? -5.160 -1.700 -4.773 1.00 94.25 179 GLU A O 1
ATOM 1377 N N . LEU A 1 180 ? -7.100 -2.756 -4.369 1.00 95.19 180 LEU A N 1
ATOM 1378 C CA . LEU A 1 180 ? -7.606 -1.767 -3.416 1.00 95.19 180 LEU A CA 1
ATOM 1379 C C . LEU A 1 180 ? -8.037 -2.419 -2.101 1.00 95.19 180 LEU A C 1
ATOM 1381 O O . LEU A 1 180 ? -8.444 -3.577 -2.086 1.00 95.19 180 LEU A O 1
ATOM 1385 N N . LEU A 1 181 ? -7.971 -1.676 -1.001 1.00 95.94 181 LEU A N 1
ATOM 1386 C CA . LEU A 1 181 ? -8.596 -2.024 0.270 1.00 95.94 181 LEU A CA 1
ATOM 1387 C C . LEU A 1 181 ? -9.913 -1.280 0.422 1.00 95.94 181 LEU A C 1
ATOM 1389 O O . LEU A 1 181 ? -9.978 -0.072 0.196 1.00 95.94 181 LEU A O 1
ATOM 1393 N N . VAL A 1 182 ? -10.955 -1.992 0.840 1.00 96.44 182 VAL A N 1
ATOM 1394 C CA . VAL A 1 182 ? -12.259 -1.401 1.150 1.00 96.44 182 VAL A CA 1
ATOM 1395 C C . VAL A 1 182 ? -12.175 -0.680 2.495 1.00 96.44 182 VAL A C 1
ATOM 1397 O O . VAL A 1 182 ? -11.951 -1.307 3.520 1.00 96.44 182 VAL A O 1
ATOM 1400 N N . GLU A 1 183 ? -12.399 0.629 2.531 1.00 94.06 183 GLU A N 1
ATOM 1401 C CA . GLU A 1 183 ? -12.440 1.407 3.784 1.00 94.06 183 GLU A CA 1
ATOM 1402 C C . GLU A 1 183 ? -13.866 1.551 4.330 1.00 94.06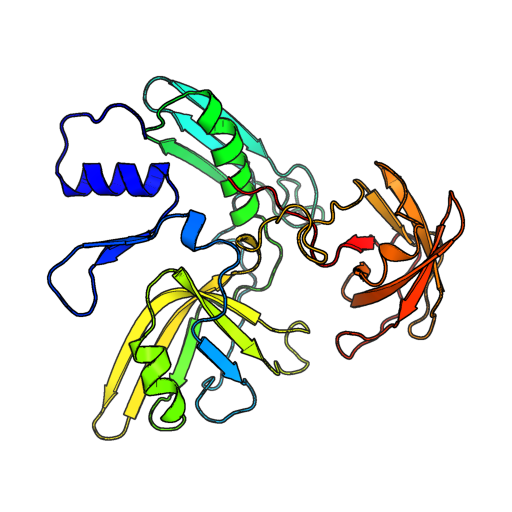 183 GLU A C 1
ATOM 1404 O O . GLU A 1 183 ? -14.080 1.754 5.522 1.00 94.06 183 GLU A O 1
ATOM 1409 N N . GLY A 1 184 ? -14.858 1.436 3.451 1.00 93.69 184 GLY A N 1
ATOM 1410 C CA . GLY A 1 184 ? -16.272 1.524 3.783 1.00 93.69 184 GLY A CA 1
ATOM 1411 C C . GLY A 1 184 ? -17.117 1.511 2.519 1.00 93.69 184 GLY A C 1
ATOM 1412 O O . GLY A 1 184 ? -16.598 1.362 1.412 1.00 93.69 184 GLY A O 1
ATOM 1413 N N . TRP A 1 185 ? -18.429 1.666 2.658 1.00 94.56 185 TRP A N 1
ATOM 1414 C CA . TRP A 1 185 ? -19.327 1.664 1.507 1.00 94.56 185 TRP A CA 1
ATOM 1415 C C . TRP A 1 185 ? -20.637 2.396 1.774 1.00 94.56 185 TRP A C 1
ATOM 1417 O O . TRP A 1 185 ? -21.016 2.691 2.908 1.00 94.56 185 TRP A O 1
ATOM 1427 N N . ARG A 1 186 ? -21.357 2.678 0.689 1.00 94.81 186 ARG A N 1
ATOM 1428 C CA . ARG A 1 186 ? -22.723 3.194 0.692 1.00 94.81 186 ARG A CA 1
ATOM 1429 C C . ARG A 1 186 ? -23.601 2.298 -0.166 1.00 94.81 186 ARG A C 1
ATOM 1431 O O . ARG A 1 186 ? -23.300 2.087 -1.337 1.00 94.81 186 ARG A O 1
ATOM 1438 N N . GLU A 1 187 ? -24.719 1.847 0.388 1.00 93.75 187 GLU A N 1
ATOM 1439 C CA . GLU A 1 187 ? -25.721 1.072 -0.343 1.00 93.75 187 GLU A CA 1
ATOM 1440 C C . GLU A 1 187 ? -26.953 1.910 -0.685 1.00 93.75 187 GLU A C 1
ATOM 1442 O O . GLU A 1 187 ? -27.446 2.705 0.116 1.00 93.75 187 GLU A O 1
ATOM 1447 N N . GLN A 1 188 ? -27.477 1.704 -1.890 1.00 95.88 188 GLN A N 1
ATOM 1448 C CA . GLN A 1 188 ? -28.748 2.251 -2.336 1.00 95.88 188 GLN A CA 1
ATOM 1449 C C . GLN A 1 188 ? -29.639 1.124 -2.857 1.00 95.88 188 GLN A C 1
ATOM 1451 O O . GLN A 1 188 ? -29.414 0.591 -3.946 1.00 95.88 188 GLN A O 1
ATOM 1456 N N . LEU A 1 189 ? -30.695 0.823 -2.099 1.00 95.06 189 LEU A N 1
ATOM 1457 C CA . LEU A 1 189 ? -31.751 -0.098 -2.501 1.00 95.06 189 LEU A CA 1
ATOM 1458 C C . LEU A 1 189 ? -32.960 0.690 -3.022 1.00 95.06 189 LEU A C 1
ATOM 1460 O O . LEU A 1 189 ? -33.479 1.601 -2.376 1.00 95.06 189 LEU A O 1
ATOM 1464 N N . ARG A 1 190 ? -33.410 0.333 -4.219 1.00 94.31 190 ARG A N 1
ATOM 1465 C CA . ARG A 1 190 ? -34.611 0.822 -4.906 1.00 94.31 190 ARG A CA 1
ATOM 1466 C C . ARG A 1 190 ? -35.456 -0.396 -5.303 1.00 94.31 190 ARG A C 1
ATOM 1468 O O . ARG A 1 190 ? -34.903 -1.488 -5.399 1.00 94.31 190 ARG A O 1
ATOM 1475 N N . PRO A 1 191 ? -36.756 -0.243 -5.623 1.00 93.62 191 PRO A N 1
ATOM 1476 C CA . PRO A 1 191 ? -37.628 -1.382 -5.947 1.00 93.62 191 PRO A CA 1
ATOM 1477 C C . PRO A 1 191 ? -37.082 -2.364 -7.000 1.00 93.62 191 PRO A C 1
ATOM 1479 O O . PRO A 1 191 ? -37.374 -3.551 -6.930 1.00 93.62 191 PRO A O 1
ATOM 1482 N N . TYR A 1 192 ? -36.268 -1.880 -7.946 1.00 92.31 192 TYR A N 1
ATOM 1483 C CA . TYR A 1 192 ? -35.627 -2.687 -8.994 1.00 92.31 192 TYR A CA 1
ATOM 1484 C C . TYR A 1 192 ? -34.126 -2.386 -9.139 1.00 92.31 192 TYR A C 1
ATOM 1486 O O . TYR A 1 192 ? -33.560 -2.541 -10.218 1.00 92.31 192 TYR A O 1
ATOM 1494 N N . GLY A 1 193 ? -33.488 -1.876 -8.083 1.00 94.38 193 GLY A N 1
ATOM 1495 C CA . GLY A 1 193 ? -32.095 -1.439 -8.134 1.00 94.38 193 GLY A CA 1
ATOM 1496 C C . GLY A 1 193 ? -31.376 -1.699 -6.824 1.00 94.38 193 GLY A C 1
ATOM 1497 O O . GLY A 1 193 ? -31.895 -1.379 -5.762 1.00 94.38 193 GLY A O 1
ATOM 1498 N N . TRP A 1 194 ? -30.167 -2.234 -6.912 1.00 96.38 194 TRP A N 1
ATOM 1499 C CA . TRP A 1 194 ? -29.256 -2.357 -5.784 1.00 96.38 194 TRP A CA 1
ATOM 1500 C C . TRP A 1 194 ? -27.876 -1.934 -6.260 1.00 96.38 194 TRP A C 1
ATOM 1502 O O . TRP A 1 194 ? -27.241 -2.622 -7.060 1.00 96.38 194 TRP A O 1
ATOM 1512 N N . THR A 1 195 ? -27.464 -0.758 -5.806 1.00 96.00 195 THR A N 1
ATOM 1513 C CA . THR A 1 195 ? -26.156 -0.183 -6.103 1.00 96.00 195 THR A CA 1
ATOM 1514 C C . THR A 1 195 ? -25.370 -0.100 -4.809 1.00 96.00 195 THR A C 1
ATOM 1516 O O . THR A 1 195 ? -25.907 0.354 -3.798 1.00 96.00 195 THR A O 1
ATOM 1519 N N . ILE A 1 196 ? -24.105 -0.498 -4.851 1.00 95.88 196 ILE A N 1
ATOM 1520 C CA . ILE A 1 196 ? -23.160 -0.304 -3.755 1.00 95.88 196 ILE A CA 1
ATOM 1521 C C . ILE A 1 196 ? -21.965 0.491 -4.276 1.00 95.88 196 ILE A C 1
ATOM 1523 O O . ILE A 1 196 ? -21.445 0.200 -5.350 1.00 95.88 196 ILE A O 1
ATOM 1527 N N . THR A 1 197 ? -21.554 1.516 -3.539 1.00 96.00 197 THR A N 1
ATOM 1528 C CA . THR A 1 197 ? -20.347 2.297 -3.821 1.00 96.00 197 THR A CA 1
ATOM 1529 C C . THR A 1 197 ? -19.366 2.068 -2.688 1.00 96.00 197 THR A C 1
ATOM 1531 O O . THR A 1 197 ? -19.635 2.475 -1.559 1.00 96.00 197 THR A O 1
ATOM 1534 N N . LEU A 1 198 ? -18.258 1.400 -2.990 1.00 96.12 198 LEU A N 1
ATOM 1535 C CA . LEU A 1 198 ? -17.152 1.150 -2.074 1.00 96.12 198 LEU A CA 1
ATOM 1536 C C . LEU A 1 198 ? -16.235 2.374 -2.050 1.00 96.12 198 LEU A C 1
ATOM 1538 O O . LEU A 1 198 ? -15.902 2.898 -3.112 1.00 96.12 198 LEU A O 1
ATOM 1542 N N . THR A 1 199 ? -15.816 2.801 -0.863 1.00 95.06 199 THR A N 1
ATOM 1543 C CA . THR A 1 199 ? -14.704 3.738 -0.666 1.00 95.06 199 THR A CA 1
ATOM 1544 C C . THR A 1 199 ? -13.433 2.926 -0.508 1.00 95.06 199 THR A C 1
ATOM 1546 O O . THR A 1 199 ? -13.421 1.988 0.291 1.00 95.06 199 THR A O 1
ATOM 1549 N N . CYS A 1 200 ? -12.383 3.270 -1.250 1.00 94.06 200 CYS A N 1
ATOM 1550 C CA . CYS A 1 200 ? -11.184 2.447 -1.305 1.00 94.06 200 CYS A CA 1
ATOM 1551 C C . CYS A 1 200 ? -9.887 3.248 -1.140 1.00 94.06 200 CYS A C 1
ATOM 1553 O O . CYS A 1 200 ? -9.800 4.426 -1.502 1.00 94.06 200 CYS A O 1
ATOM 1555 N N . SER A 1 201 ? -8.861 2.569 -0.636 1.00 93.38 201 SER A N 1
ATOM 1556 C CA . SER A 1 201 ? -7.462 3.000 -0.674 1.00 93.38 201 SER A CA 1
ATOM 1557 C C . SER A 1 201 ? -6.602 1.963 -1.389 1.00 93.38 201 SER A C 1
ATOM 1559 O O . SER A 1 201 ? -7.062 0.845 -1.616 1.00 93.38 201 SER A O 1
ATOM 1561 N N . PRO A 1 202 ? -5.375 2.300 -1.800 1.00 92.94 202 PRO A N 1
ATOM 1562 C CA . PRO A 1 202 ? -4.544 1.334 -2.499 1.00 92.94 202 PRO A CA 1
ATOM 1563 C C . PRO A 1 202 ? -4.090 0.166 -1.610 1.00 92.94 202 PRO A C 1
ATOM 1565 O O . PRO A 1 202 ? -3.759 0.352 -0.437 1.00 92.94 202 PRO A O 1
ATOM 1568 N N . ALA A 1 203 ? -4.070 -1.052 -2.163 1.00 93.94 203 ALA A N 1
ATOM 1569 C CA . ALA A 1 203 ? -3.682 -2.264 -1.433 1.00 93.94 203 ALA A CA 1
ATOM 1570 C C . ALA A 1 203 ? -2.205 -2.640 -1.583 1.00 93.94 203 ALA A C 1
ATOM 1572 O O . ALA A 1 203 ? -1.684 -3.377 -0.744 1.00 93.94 203 ALA A O 1
ATOM 1573 N N . ARG A 1 204 ? -1.510 -2.137 -2.611 1.00 89.75 204 ARG A N 1
ATOM 1574 C CA . ARG A 1 204 ? -0.091 -2.450 -2.847 1.00 89.75 204 ARG A CA 1
ATOM 1575 C C . ARG A 1 204 ? 0.818 -2.152 -1.648 1.00 89.75 204 ARG A C 1
ATOM 1577 O O . ARG A 1 204 ? 1.639 -3.020 -1.355 1.00 89.75 204 ARG A O 1
ATOM 1584 N N . PRO A 1 205 ? 0.657 -1.047 -0.886 1.00 91.62 205 PRO A N 1
ATOM 1585 C CA . PRO A 1 205 ? 1.494 -0.783 0.288 1.00 91.62 205 PRO A CA 1
ATOM 1586 C C . PRO A 1 205 ? 1.408 -1.871 1.369 1.00 91.62 205 PRO A C 1
ATOM 1588 O O . PRO A 1 205 ? 2.323 -2.013 2.175 1.00 91.62 205 PRO A O 1
ATOM 1591 N N . TRP A 1 206 ? 0.318 -2.642 1.381 1.00 94.50 206 TRP A N 1
ATOM 1592 C CA . TRP A 1 206 ? 0.058 -3.728 2.326 1.00 94.50 206 TRP A CA 1
ATOM 1593 C C . TRP A 1 206 ? 0.587 -5.086 1.846 1.00 94.50 206 TRP A C 1
ATOM 1595 O O . TRP A 1 206 ? 0.430 -6.095 2.535 1.00 94.50 206 TRP A O 1
ATOM 1605 N N . THR A 1 207 ? 1.225 -5.125 0.676 1.00 93.06 207 THR A N 1
ATOM 1606 C CA . THR A 1 207 ? 1.985 -6.286 0.217 1.00 93.06 207 THR A CA 1
ATOM 1607 C C . THR A 1 207 ? 3.388 -6.198 0.806 1.00 93.06 207 THR A C 1
ATOM 1609 O O . THR A 1 207 ? 4.183 -5.343 0.421 1.00 93.06 207 THR A O 1
ATOM 1612 N N . VAL A 1 208 ? 3.664 -7.044 1.793 1.00 93.25 208 VAL A N 1
ATOM 1613 C CA . VAL A 1 208 ? 4.891 -7.019 2.595 1.00 93.25 208 VAL A CA 1
ATOM 1614 C C . VAL A 1 208 ? 5.730 -8.263 2.359 1.00 93.25 208 VAL A C 1
ATOM 1616 O O . VAL A 1 208 ? 5.241 -9.309 1.931 1.00 93.25 208 VAL A O 1
ATOM 1619 N N . GLY A 1 209 ? 7.007 -8.145 2.691 1.00 91.00 209 GLY A N 1
ATOM 1620 C CA . GLY A 1 209 ? 7.999 -9.182 2.530 1.00 91.00 209 GLY A CA 1
ATOM 1621 C C . GLY A 1 209 ? 7.664 -10.470 3.261 1.00 91.00 209 GLY A C 1
ATOM 1622 O O . GLY A 1 209 ? 7.260 -10.447 4.425 1.00 91.00 209 GLY A O 1
ATOM 1623 N N . VAL A 1 210 ? 7.897 -11.596 2.592 1.00 89.62 210 VAL A N 1
ATOM 1624 C CA . VAL A 1 210 ? 7.799 -12.929 3.191 1.00 89.62 210 VAL A CA 1
ATOM 1625 C C . VAL A 1 210 ? 9.136 -13.633 3.005 1.00 89.62 210 VAL A C 1
ATOM 1627 O O . VAL A 1 210 ? 9.642 -13.753 1.892 1.00 89.62 210 VAL A O 1
ATOM 1630 N N . THR A 1 211 ? 9.733 -14.073 4.113 1.00 86.44 211 THR A N 1
ATOM 1631 C CA . THR A 1 211 ? 11.001 -14.810 4.087 1.00 86.44 211 THR A CA 1
ATOM 1632 C C . THR A 1 211 ? 10.851 -16.085 3.262 1.00 86.44 211 THR A C 1
ATOM 1634 O O . THR A 1 211 ? 9.865 -16.802 3.420 1.00 86.44 211 THR A O 1
ATOM 1637 N N . ASP A 1 212 ? 11.834 -16.352 2.403 1.00 83.12 212 ASP A N 1
ATOM 1638 C CA . ASP A 1 212 ? 11.875 -17.501 1.489 1.00 83.12 212 ASP A CA 1
ATOM 1639 C C . ASP A 1 212 ? 10.715 -17.566 0.470 1.00 83.12 212 ASP A C 1
ATOM 1641 O O . ASP A 1 212 ? 10.517 -18.597 -0.176 1.00 83.12 212 ASP A O 1
ATOM 1645 N N . ASP A 1 213 ? 9.959 -16.475 0.283 1.00 86.06 213 ASP A N 1
ATOM 1646 C CA . ASP A 1 213 ? 8.962 -16.390 -0.783 1.00 86.06 213 ASP A CA 1
ATOM 1647 C C . ASP A 1 213 ? 9.623 -16.009 -2.120 1.00 86.06 213 ASP A C 1
ATOM 1649 O O . ASP A 1 213 ? 10.368 -15.026 -2.183 1.00 86.06 213 ASP A O 1
ATOM 1653 N N . PRO A 1 214 ? 9.345 -16.740 -3.214 1.00 75.94 214 PRO A N 1
ATOM 1654 C CA . PRO A 1 214 ? 9.979 -16.497 -4.510 1.00 75.94 214 PRO A CA 1
ATOM 1655 C C . PRO A 1 214 ? 9.608 -15.146 -5.145 1.00 75.94 214 PRO A C 1
ATOM 1657 O O . PRO A 1 214 ? 10.326 -14.676 -6.027 1.00 75.94 214 PRO A O 1
ATOM 1660 N N . SER A 1 215 ? 8.499 -14.531 -4.724 1.00 78.38 215 SER A N 1
ATOM 1661 C CA . SER A 1 215 ? 7.987 -13.263 -5.258 1.00 78.38 215 SER A CA 1
ATOM 1662 C C . SER A 1 215 ? 8.120 -12.099 -4.273 1.00 78.38 215 SER A C 1
ATOM 1664 O O . SER A 1 215 ? 8.529 -11.011 -4.667 1.00 78.38 215 SER A O 1
ATOM 1666 N N . LEU A 1 216 ? 7.841 -12.333 -2.989 1.00 84.62 216 LEU A N 1
ATOM 1667 C CA . LEU A 1 216 ? 7.821 -11.319 -1.931 1.00 84.62 216 LEU A CA 1
ATOM 1668 C C . LEU A 1 216 ? 9.089 -11.311 -1.067 1.00 84.62 216 LEU A C 1
ATOM 1670 O O . LEU A 1 216 ? 9.185 -10.506 -0.149 1.00 84.62 216 LEU A O 1
ATOM 1674 N N . GLY A 1 217 ? 10.047 -12.208 -1.305 1.00 84.06 217 GLY A N 1
ATOM 1675 C CA . GLY A 1 217 ? 11.294 -12.291 -0.536 1.00 84.06 217 GLY A CA 1
ATOM 1676 C C . GLY A 1 217 ? 12.481 -11.543 -1.151 1.00 84.06 217 GLY A C 1
ATOM 1677 O O . GLY A 1 217 ? 13.570 -11.555 -0.575 1.00 84.06 217 GLY A O 1
ATOM 1678 N N . ARG A 1 218 ? 12.317 -10.925 -2.330 1.00 87.44 218 ARG A N 1
ATOM 1679 C CA . ARG A 1 218 ? 13.425 -10.325 -3.088 1.00 87.44 218 ARG A CA 1
ATOM 1680 C C . ARG A 1 218 ? 13.660 -8.858 -2.720 1.00 87.44 218 ARG A C 1
ATOM 1682 O O . ARG A 1 218 ? 12.815 -7.994 -2.970 1.00 87.44 218 ARG A O 1
ATOM 1689 N N . ALA A 1 219 ? 14.819 -8.573 -2.133 1.00 86.94 219 ALA A N 1
ATOM 1690 C CA . ALA A 1 219 ? 15.290 -7.206 -1.936 1.00 86.94 219 ALA A CA 1
ATOM 1691 C C . ALA A 1 219 ? 15.786 -6.619 -3.266 1.00 86.94 219 ALA A C 1
ATOM 1693 O O . ALA A 1 219 ? 16.419 -7.321 -4.057 1.00 86.94 219 ALA A O 1
ATOM 1694 N N . ASP A 1 220 ? 15.483 -5.345 -3.500 1.00 87.88 220 ASP A N 1
ATOM 1695 C CA . ASP A 1 220 ? 15.972 -4.612 -4.669 1.00 87.88 220 ASP A CA 1
ATOM 1696 C C . ASP A 1 220 ? 17.418 -4.136 -4.457 1.00 87.88 220 ASP A C 1
ATOM 1698 O O . ASP A 1 220 ? 17.948 -4.179 -3.345 1.00 87.88 220 ASP A O 1
ATOM 1702 N N . THR A 1 221 ? 18.053 -3.659 -5.524 1.00 87.88 221 THR A N 1
ATOM 1703 C CA . THR A 1 221 ? 19.301 -2.899 -5.436 1.00 87.88 221 THR A CA 1
ATOM 1704 C C . THR A 1 221 ? 19.026 -1.429 -5.112 1.00 87.88 221 THR A C 1
ATOM 1706 O O . THR A 1 221 ? 18.029 -0.855 -5.557 1.00 87.88 221 THR A O 1
ATOM 1709 N N . ASP A 1 222 ? 19.940 -0.778 -4.386 1.00 85.88 222 ASP A N 1
ATOM 1710 C CA . ASP A 1 222 ? 19.773 0.621 -3.955 1.00 85.88 222 ASP A CA 1
ATOM 1711 C C . ASP A 1 222 ? 19.712 1.602 -5.141 1.00 85.88 222 ASP A C 1
ATOM 1713 O O . ASP A 1 222 ? 19.097 2.666 -5.052 1.00 85.88 222 ASP A O 1
ATOM 1717 N N . GLY A 1 223 ? 20.288 1.243 -6.292 1.00 90.06 223 GLY A N 1
ATOM 1718 C CA . GLY A 1 223 ? 20.210 2.023 -7.526 1.00 90.06 223 GLY A CA 1
ATOM 1719 C C . GLY A 1 223 ? 20.625 1.245 -8.764 1.00 90.06 223 GLY A C 1
ATOM 1720 O O . GLY A 1 223 ? 21.690 0.627 -8.772 1.00 90.06 223 GLY A O 1
ATOM 1721 N N . THR A 1 224 ? 19.835 1.306 -9.836 1.00 94.69 224 THR A N 1
ATOM 1722 C CA . THR A 1 224 ? 20.262 0.849 -11.162 1.00 94.69 224 THR A CA 1
ATOM 1723 C C . THR A 1 224 ? 19.525 1.604 -12.267 1.00 94.69 224 THR A C 1
ATOM 1725 O O . THR A 1 224 ? 18.390 2.037 -12.103 1.00 94.69 224 THR A O 1
ATOM 1728 N N . GLU A 1 225 ? 20.171 1.722 -13.416 1.00 95.50 225 GLU A N 1
ATOM 1729 C CA . GLU A 1 225 ? 19.625 2.379 -14.604 1.00 95.50 225 GLU A CA 1
ATOM 1730 C C . GLU A 1 225 ? 20.030 1.613 -15.871 1.00 95.50 225 GLU A C 1
ATOM 1732 O O . GLU A 1 225 ? 20.940 0.778 -15.827 1.00 95.50 225 GLU A O 1
ATOM 1737 N N . LEU A 1 226 ? 19.373 1.887 -16.998 1.00 96.44 226 LEU A N 1
ATOM 1738 C CA . LEU A 1 226 ? 19.833 1.430 -18.311 1.00 96.44 226 LEU A CA 1
ATOM 1739 C C . LEU A 1 226 ? 21.178 2.086 -18.662 1.00 96.44 226 LEU A C 1
ATOM 1741 O O . LEU A 1 226 ? 21.317 3.304 -18.574 1.00 96.44 226 LEU A O 1
ATOM 1745 N N . ASP A 1 227 ? 22.163 1.289 -19.075 1.00 96.44 227 ASP A N 1
ATOM 1746 C CA . ASP A 1 227 ? 23.478 1.787 -19.510 1.00 96.44 227 ASP A CA 1
ATOM 1747 C C . ASP A 1 227 ? 23.444 2.278 -20.970 1.00 96.44 227 ASP A C 1
ATOM 1749 O O . ASP A 1 227 ? 24.141 3.232 -21.305 1.00 96.44 227 ASP A O 1
ATOM 1753 N N . ASP A 1 228 ? 22.574 1.678 -21.793 1.00 94.88 228 ASP A N 1
ATOM 1754 C CA . ASP A 1 228 ? 22.346 1.990 -23.209 1.00 94.88 228 ASP A CA 1
ATOM 1755 C C . ASP A 1 228 ? 20.841 2.130 -23.519 1.00 94.88 228 ASP A C 1
ATOM 1757 O O . ASP A 1 228 ? 19.988 1.651 -22.765 1.00 94.88 228 ASP A O 1
ATOM 1761 N N . ASP A 1 229 ? 20.510 2.771 -24.646 1.00 94.88 229 ASP A N 1
ATOM 1762 C CA . ASP A 1 229 ? 19.134 2.845 -25.153 1.00 94.88 229 ASP A CA 1
ATOM 1763 C C . ASP A 1 229 ? 18.580 1.436 -25.430 1.00 94.88 229 ASP A C 1
ATOM 1765 O O . ASP A 1 229 ? 19.241 0.607 -26.055 1.00 94.88 229 ASP A O 1
ATOM 1769 N N . ALA A 1 230 ? 17.333 1.189 -25.026 1.00 94.56 230 ALA A N 1
ATOM 1770 C CA . ALA A 1 230 ? 16.617 -0.054 -25.283 1.00 94.56 230 ALA A CA 1
ATOM 1771 C C . ALA A 1 230 ? 15.432 0.182 -26.226 1.00 94.56 230 ALA A C 1
ATOM 1773 O O . ALA A 1 230 ? 14.506 0.937 -25.922 1.00 94.56 230 ALA A O 1
ATOM 1774 N N . GLY A 1 231 ? 15.415 -0.507 -27.362 1.00 92.31 231 GLY A N 1
ATOM 1775 C CA . GLY A 1 231 ? 14.280 -0.563 -28.272 1.00 92.31 231 GLY A CA 1
ATOM 1776 C C . GLY A 1 231 ? 13.100 -1.362 -27.706 1.00 92.31 231 GLY A C 1
ATOM 1777 O O . GLY A 1 231 ? 13.250 -2.235 -26.855 1.00 92.31 231 GLY A O 1
ATOM 1778 N N . ALA A 1 232 ? 11.896 -1.112 -28.231 1.00 88.56 232 ALA A N 1
ATOM 1779 C CA . ALA A 1 232 ? 10.664 -1.792 -27.801 1.00 88.56 232 ALA A CA 1
ATOM 1780 C C . ALA A 1 232 ? 10.632 -3.311 -28.089 1.00 88.56 232 ALA A C 1
ATOM 1782 O O . ALA A 1 232 ? 9.771 -4.020 -27.581 1.00 88.56 232 ALA A O 1
ATOM 1783 N N . ALA A 1 233 ? 11.528 -3.821 -28.937 1.00 89.31 233 ALA A N 1
ATOM 1784 C CA . ALA A 1 233 ? 11.626 -5.248 -29.252 1.00 89.31 233 ALA A CA 1
ATOM 1785 C C . ALA A 1 233 ? 12.889 -5.903 -28.672 1.00 89.31 233 ALA A C 1
ATOM 1787 O O . ALA A 1 233 ? 13.083 -7.106 -28.860 1.00 89.31 233 ALA A O 1
ATOM 1788 N N . ASP A 1 234 ? 13.741 -5.134 -27.990 1.00 93.50 234 ASP A N 1
ATOM 1789 C CA . ASP A 1 234 ? 15.024 -5.630 -27.508 1.00 93.50 234 ASP A CA 1
ATOM 1790 C C . ASP A 1 234 ? 14.803 -6.592 -26.340 1.00 93.50 234 ASP A C 1
ATOM 1792 O O . ASP A 1 234 ? 14.117 -6.288 -25.362 1.00 93.50 234 ASP A O 1
ATOM 1796 N N . THR A 1 235 ? 15.386 -7.783 -26.450 1.00 94.19 235 THR A N 1
ATOM 1797 C CA . THR A 1 235 ? 15.317 -8.832 -25.421 1.00 94.19 235 THR A CA 1
ATOM 1798 C C . THR A 1 235 ? 16.550 -8.857 -24.527 1.00 94.19 235 THR A C 1
ATOM 1800 O O . THR A 1 235 ? 16.669 -9.733 -23.676 1.00 94.19 235 THR A O 1
ATOM 1803 N N . GLU A 1 236 ? 17.480 -7.928 -24.723 1.00 95.75 236 GLU A N 1
ATOM 1804 C CA . GLU A 1 236 ? 18.675 -7.757 -23.904 1.00 95.75 236 GLU A CA 1
ATOM 1805 C C . GLU A 1 236 ? 18.745 -6.303 -23.446 1.00 95.75 236 GLU A C 1
ATOM 1807 O O . GLU A 1 236 ? 18.755 -5.395 -24.271 1.00 95.75 236 GLU A O 1
ATOM 1812 N N . LEU A 1 237 ? 18.765 -6.087 -22.131 1.00 96.06 237 LEU A N 1
ATOM 1813 C CA . LEU A 1 237 ? 18.891 -4.763 -21.526 1.00 96.06 237 LEU A CA 1
ATOM 1814 C C . LEU A 1 237 ? 20.227 -4.679 -20.803 1.00 96.06 237 LEU A C 1
ATOM 1816 O O . LEU A 1 237 ? 20.509 -5.486 -19.914 1.00 96.06 237 LEU A O 1
ATOM 1820 N N . VAL A 1 238 ? 21.053 -3.708 -21.181 1.00 96.81 238 VAL A N 1
ATOM 1821 C CA . VAL A 1 238 ? 22.308 -3.430 -20.482 1.00 96.81 238 VAL A CA 1
ATOM 1822 C C . VAL A 1 238 ? 21.996 -2.498 -19.319 1.00 96.81 238 VAL A C 1
ATOM 1824 O O . VAL A 1 238 ? 21.459 -1.412 -19.520 1.00 96.81 238 VAL A O 1
ATOM 1827 N N . VAL A 1 239 ? 22.305 -2.931 -18.100 1.00 96.56 239 VAL A N 1
ATOM 1828 C CA . VAL A 1 239 ? 22.023 -2.186 -16.871 1.00 96.56 239 VAL A CA 1
ATOM 1829 C C . VAL A 1 239 ? 23.293 -1.894 -16.088 1.00 96.56 239 VAL A C 1
ATOM 1831 O O . VAL A 1 239 ? 24.220 -2.709 -16.002 1.00 96.56 239 VAL A O 1
ATOM 1834 N N . ARG A 1 240 ? 23.307 -0.725 -15.456 1.00 96.12 240 ARG A N 1
ATOM 1835 C CA . ARG A 1 240 ? 24.367 -0.262 -14.570 1.00 96.12 240 ARG A CA 1
ATOM 1836 C C . ARG A 1 240 ? 23.810 -0.032 -13.172 1.00 96.12 240 ARG A C 1
ATOM 1838 O O . ARG A 1 240 ? 23.030 0.886 -12.948 1.00 96.12 240 ARG A O 1
ATOM 1845 N N . THR A 1 241 ? 24.285 -0.820 -12.209 1.00 95.00 241 THR A N 1
ATOM 1846 C CA . THR A 1 241 ? 24.037 -0.579 -10.782 1.00 95.00 241 THR A CA 1
ATOM 1847 C C . THR A 1 241 ? 24.776 0.682 -10.329 1.00 95.00 241 THR A C 1
ATOM 1849 O O . THR A 1 241 ? 26.011 0.711 -10.318 1.00 95.00 241 THR A O 1
ATOM 1852 N N . THR A 1 242 ? 24.028 1.715 -9.949 1.00 93.00 242 THR A N 1
ATOM 1853 C CA . THR A 1 242 ? 24.540 3.015 -9.490 1.00 93.00 242 THR A CA 1
ATOM 1854 C C . THR A 1 242 ? 24.802 3.035 -7.983 1.00 93.00 242 THR A C 1
ATOM 1856 O O . THR A 1 242 ? 25.738 3.698 -7.536 1.00 93.00 242 THR A O 1
ATOM 1859 N N . ALA A 1 243 ? 24.042 2.256 -7.208 1.00 91.19 243 ALA A N 1
ATOM 1860 C CA . ALA A 1 243 ? 24.212 2.080 -5.769 1.00 91.19 243 ALA A CA 1
ATOM 1861 C C . ALA A 1 243 ? 23.801 0.660 -5.341 1.00 91.19 243 ALA A C 1
ATOM 1863 O O . ALA A 1 243 ? 22.925 0.052 -5.953 1.00 91.19 243 ALA A O 1
ATOM 1864 N N . GLY A 1 244 ? 24.426 0.141 -4.281 1.00 89.38 244 GLY A N 1
ATOM 1865 C CA . GLY A 1 244 ? 24.126 -1.190 -3.746 1.00 89.38 244 GLY A CA 1
ATOM 1866 C C . GLY A 1 244 ? 24.853 -2.356 -4.448 1.00 89.38 244 GLY A C 1
ATOM 1867 O O . GLY A 1 244 ? 25.800 -2.152 -5.229 1.00 89.38 244 GLY A O 1
ATOM 1868 N N . PRO A 1 245 ? 24.483 -3.606 -4.112 1.00 91.81 245 PRO A N 1
ATOM 1869 C CA . PRO A 1 245 ? 25.028 -4.805 -4.743 1.00 91.81 245 PRO A CA 1
ATOM 1870 C C . PRO A 1 245 ? 24.525 -4.961 -6.191 1.00 91.81 245 PRO A C 1
ATOM 1872 O O . PRO A 1 245 ? 23.417 -4.545 -6.498 1.00 91.81 245 PRO A O 1
ATOM 1875 N N . PRO A 1 246 ? 25.307 -5.570 -7.103 1.00 93.12 246 PRO A N 1
ATOM 1876 C CA . PRO A 1 246 ? 24.812 -5.870 -8.446 1.00 93.12 246 PRO A CA 1
ATOM 1877 C C . PRO A 1 246 ? 23.666 -6.891 -8.394 1.00 93.12 246 PRO A C 1
ATOM 1879 O O . PRO A 1 246 ? 23.528 -7.630 -7.416 1.00 93.12 246 PRO A O 1
ATOM 1882 N N . TRP A 1 247 ? 22.887 -6.977 -9.472 1.00 93.75 247 TRP A N 1
ATOM 1883 C CA . TRP A 1 247 ? 21.808 -7.953 -9.589 1.00 93.75 247 TRP A CA 1
ATOM 1884 C C . TRP A 1 247 ? 22.340 -9.383 -9.514 1.00 93.75 247 TRP A C 1
ATOM 1886 O O . TRP A 1 247 ? 23.436 -9.689 -9.999 1.00 93.75 247 TRP A O 1
ATOM 1896 N N . VAL A 1 248 ? 21.543 -10.274 -8.927 1.00 91.94 248 VAL A N 1
ATOM 1897 C CA . VAL A 1 248 ? 21.875 -11.697 -8.835 1.00 91.94 248 VAL A CA 1
ATOM 1898 C C . VAL A 1 248 ? 21.990 -12.325 -10.228 1.00 91.94 248 VAL A C 1
ATOM 1900 O O . VAL A 1 248 ? 21.273 -11.950 -11.151 1.00 91.94 248 VAL A O 1
ATOM 1903 N N . THR A 1 249 ? 22.913 -13.274 -10.388 1.00 93.75 249 THR A N 1
ATOM 1904 C CA . THR A 1 249 ? 23.157 -13.985 -11.663 1.00 93.75 249 THR A CA 1
ATOM 1905 C C . THR A 1 249 ? 22.915 -15.492 -11.557 1.00 93.75 249 THR A C 1
ATOM 1907 O O . THR A 1 249 ? 23.018 -16.212 -12.549 1.00 93.75 249 THR A O 1
ATOM 1910 N N . ASP A 1 250 ? 22.559 -15.980 -10.366 1.00 92.12 250 ASP A N 1
ATOM 1911 C CA . ASP A 1 250 ? 22.320 -17.394 -10.106 1.00 92.12 250 ASP A CA 1
ATOM 1912 C C . ASP A 1 250 ? 21.038 -17.873 -10.798 1.00 92.12 250 ASP A C 1
ATOM 1914 O O . ASP A 1 250 ? 19.951 -17.355 -10.566 1.00 92.12 250 ASP A O 1
ATOM 1918 N N . ALA A 1 251 ? 21.155 -18.905 -11.636 1.00 88.62 251 ALA A N 1
ATOM 1919 C CA . ALA A 1 251 ? 20.045 -19.425 -12.441 1.00 88.62 251 ALA A CA 1
ATOM 1920 C C . ALA A 1 251 ? 18.746 -19.756 -11.659 1.00 88.62 251 ALA A C 1
ATOM 1922 O O . ALA A 1 251 ? 17.672 -19.516 -12.210 1.00 88.62 251 ALA A O 1
ATOM 1923 N N . PRO A 1 252 ? 18.786 -20.283 -10.414 1.00 89.31 252 PRO A N 1
ATOM 1924 C CA . PRO A 1 252 ? 17.576 -20.567 -9.634 1.00 89.31 252 PRO A CA 1
ATOM 1925 C C . PRO A 1 252 ? 16.770 -19.331 -9.215 1.00 89.31 252 PRO A C 1
ATOM 1927 O O . PRO A 1 252 ? 15.629 -19.478 -8.792 1.00 89.31 252 PRO A O 1
ATOM 1930 N N . GLU A 1 253 ? 17.349 -18.135 -9.316 1.00 88.75 253 GLU A N 1
ATOM 1931 C CA . GLU A 1 253 ? 16.709 -16.878 -8.919 1.00 88.75 253 GLU A CA 1
ATOM 1932 C C . GLU A 1 253 ? 15.800 -16.297 -10.011 1.00 88.75 253 GLU A C 1
ATOM 1934 O O . GLU A 1 253 ? 15.134 -15.289 -9.790 1.00 88.75 253 GLU A O 1
ATOM 1939 N N . PHE A 1 254 ? 15.752 -16.923 -11.189 1.00 91.06 254 PHE A N 1
ATOM 1940 C CA . PHE A 1 254 ? 14.938 -16.487 -12.319 1.00 91.06 254 PHE A CA 1
ATOM 1941 C C . PHE A 1 254 ? 13.711 -17.391 -12.522 1.00 91.06 254 PHE A C 1
ATOM 1943 O O . PHE A 1 254 ? 13.785 -18.599 -12.279 1.00 91.06 254 PHE A O 1
ATOM 1950 N N . PRO A 1 255 ? 12.598 -16.854 -13.057 1.00 93.19 255 PRO A N 1
ATOM 1951 C CA . PRO A 1 255 ? 12.410 -15.470 -13.501 1.00 93.19 255 PRO A CA 1
ATOM 1952 C C . PRO A 1 255 ? 11.953 -14.516 -12.382 1.00 93.19 255 PRO A C 1
ATOM 1954 O O . PRO A 1 255 ? 11.361 -14.947 -11.396 1.00 93.19 255 PRO A O 1
ATOM 1957 N N . PHE A 1 256 ? 12.161 -13.212 -12.578 1.00 91.62 256 PHE A N 1
ATOM 1958 C CA . PHE A 1 256 ? 11.543 -12.151 -11.770 1.00 91.62 256 PHE A CA 1
ATOM 1959 C C . PHE A 1 256 ? 11.213 -10.927 -12.628 1.00 91.62 256 PHE A C 1
ATOM 1961 O O . PHE A 1 256 ? 11.777 -10.756 -13.707 1.00 91.62 256 PHE A O 1
ATOM 1968 N N . ASP A 1 257 ? 10.313 -10.070 -12.151 1.00 91.75 257 ASP A N 1
ATOM 1969 C CA . ASP A 1 257 ? 9.866 -8.893 -12.894 1.00 91.75 257 ASP A CA 1
ATOM 1970 C C . ASP A 1 257 ? 10.575 -7.615 -12.425 1.00 91.75 257 ASP A C 1
ATOM 1972 O O . ASP A 1 257 ? 10.700 -7.347 -11.225 1.00 91.75 257 ASP A O 1
ATOM 1976 N N . VAL A 1 258 ? 11.005 -6.799 -13.387 1.00 91.81 258 VAL A N 1
ATOM 1977 C CA . VAL A 1 258 ? 11.554 -5.458 -13.158 1.00 91.81 258 VAL A CA 1
ATOM 1978 C C . VAL A 1 258 ? 10.707 -4.416 -13.871 1.00 91.81 258 VAL A C 1
ATOM 1980 O O . VAL A 1 258 ? 10.158 -4.662 -14.945 1.00 91.81 258 VAL A O 1
ATOM 1983 N N . ARG A 1 259 ? 10.598 -3.240 -13.267 1.00 90.12 259 ARG A N 1
ATOM 1984 C CA . ARG A 1 259 ? 10.021 -2.048 -13.870 1.00 90.12 259 ARG A CA 1
ATOM 1985 C C . ARG A 1 259 ? 11.139 -1.225 -14.504 1.00 90.12 259 ARG A C 1
ATOM 1987 O O . ARG A 1 259 ? 12.121 -0.917 -13.837 1.00 90.12 259 ARG A O 1
ATOM 1994 N N . VAL A 1 260 ? 10.973 -0.882 -15.777 1.00 89.94 260 VAL A N 1
ATOM 1995 C CA . VAL A 1 260 ? 11.858 -0.005 -16.552 1.00 89.94 260 VAL A CA 1
ATOM 1996 C C . VAL A 1 260 ? 11.023 1.196 -16.978 1.00 89.94 260 VAL A C 1
ATOM 1998 O O . VAL A 1 260 ? 10.154 1.081 -17.846 1.00 89.94 260 VAL A O 1
ATOM 2001 N N . GLY A 1 261 ? 11.209 2.330 -16.301 1.00 84.00 261 GLY A N 1
ATOM 2002 C CA . GLY A 1 261 ? 10.295 3.465 -16.436 1.00 84.00 261 GLY A CA 1
ATOM 2003 C C . GLY A 1 261 ? 8.844 3.064 -16.124 1.00 84.00 261 GLY A C 1
ATOM 2004 O O . GLY A 1 261 ? 8.518 2.723 -14.988 1.00 84.00 261 GLY A O 1
ATOM 2005 N N . GLY A 1 262 ? 7.968 3.097 -17.133 1.00 77.56 262 GLY A N 1
ATOM 2006 C CA . GLY A 1 262 ? 6.558 2.699 -17.011 1.00 77.56 262 GLY A CA 1
ATOM 2007 C C . GLY A 1 262 ? 6.237 1.241 -17.376 1.00 77.56 262 GLY A C 1
ATOM 2008 O O . GLY A 1 262 ? 5.112 0.817 -17.140 1.00 77.56 262 GLY A O 1
ATOM 2009 N N . GLU A 1 263 ? 7.182 0.483 -17.945 1.00 85.06 263 GLU A N 1
ATOM 2010 C CA . GLU A 1 263 ? 6.955 -0.883 -18.453 1.00 85.06 263 GLU A CA 1
ATOM 2011 C C . GLU A 1 263 ? 7.428 -1.932 -17.439 1.00 85.06 263 GLU A C 1
ATOM 2013 O O . GLU A 1 263 ? 8.522 -1.806 -16.882 1.00 85.06 263 GLU A O 1
ATOM 2018 N N . VAL A 1 264 ? 6.646 -2.996 -17.227 1.00 88.75 264 VAL A N 1
ATOM 2019 C CA . VAL A 1 264 ? 7.104 -4.178 -16.475 1.00 88.75 264 VAL A CA 1
ATOM 2020 C C . VAL A 1 264 ? 7.584 -5.263 -17.441 1.00 88.75 264 VAL A C 1
ATOM 2022 O O . VAL A 1 264 ? 6.845 -5.721 -18.315 1.00 88.75 264 VAL A O 1
ATOM 2025 N N . VAL A 1 265 ? 8.826 -5.715 -17.259 1.00 91.19 265 VAL A N 1
ATOM 2026 C CA . VAL A 1 265 ? 9.464 -6.762 -18.071 1.00 91.19 265 VAL A CA 1
ATOM 2027 C C . VAL A 1 265 ? 9.902 -7.930 -17.192 1.00 91.19 265 VAL A C 1
ATOM 2029 O O . VAL A 1 265 ? 10.328 -7.740 -16.054 1.00 91.19 265 VAL A O 1
ATOM 2032 N N . THR A 1 266 ? 9.833 -9.151 -17.725 1.00 93.75 266 THR A N 1
ATOM 2033 C CA . THR A 1 266 ? 10.276 -10.348 -16.993 1.00 93.75 266 THR A CA 1
ATOM 2034 C C . THR A 1 266 ? 11.729 -10.656 -17.324 1.00 93.75 266 THR A C 1
ATOM 2036 O O . THR A 1 266 ? 12.045 -10.974 -18.470 1.00 93.75 266 THR A O 1
ATOM 2039 N N . VAL A 1 267 ? 12.606 -10.623 -16.327 1.00 94.94 267 VAL A N 1
ATOM 2040 C CA . VAL A 1 267 ? 14.007 -11.037 -16.430 1.00 94.94 267 VAL A CA 1
ATOM 2041 C C . VAL A 1 267 ? 14.095 -12.561 -16.390 1.00 94.94 267 VAL A C 1
ATOM 2043 O O . VAL A 1 267 ? 13.603 -13.209 -15.469 1.00 94.94 267 VAL A O 1
ATOM 2046 N N . LEU A 1 268 ? 14.732 -13.137 -17.407 1.00 96.06 268 LEU A N 1
ATOM 2047 C CA . LEU A 1 268 ? 14.912 -14.581 -17.588 1.00 96.06 268 LEU A CA 1
ATOM 2048 C C . LEU A 1 268 ? 16.318 -15.055 -17.200 1.00 96.06 268 LEU A C 1
ATOM 2050 O O . LEU A 1 268 ? 16.530 -16.245 -16.986 1.00 96.06 268 LEU A O 1
ATOM 2054 N N . GLY A 1 269 ? 17.276 -14.134 -17.141 1.00 96.44 269 GLY A N 1
ATOM 2055 C CA . GLY A 1 269 ? 18.657 -14.403 -16.770 1.00 96.44 269 GLY A CA 1
ATOM 2056 C C . GLY A 1 269 ? 19.492 -13.132 -16.827 1.00 96.44 269 GLY A C 1
ATOM 2057 O O . GLY A 1 269 ? 19.137 -12.180 -17.524 1.00 96.44 269 GLY A O 1
ATOM 2058 N N . ILE A 1 270 ? 20.605 -13.115 -16.095 1.00 96.94 270 ILE A N 1
ATOM 2059 C CA . ILE A 1 270 ? 21.549 -11.993 -16.080 1.00 96.94 270 ILE A CA 1
ATOM 2060 C C . ILE A 1 270 ? 22.961 -12.530 -16.261 1.00 96.94 270 ILE A C 1
ATOM 2062 O O . ILE A 1 270 ? 23.350 -13.519 -15.640 1.00 96.94 270 ILE A O 1
ATOM 2066 N N . THR A 1 271 ? 23.737 -11.863 -17.111 1.00 95.94 271 THR A N 1
ATOM 2067 C CA . THR A 1 271 ? 25.157 -12.159 -17.328 1.00 95.94 271 THR A CA 1
ATOM 2068 C C . THR A 1 271 ? 26.012 -10.905 -17.150 1.00 95.94 271 THR A C 1
ATOM 2070 O O . THR A 1 271 ? 25.504 -9.786 -17.081 1.00 95.94 271 THR A O 1
ATOM 2073 N N . GLY A 1 272 ? 27.331 -11.088 -17.053 1.00 91.12 272 GLY A N 1
ATOM 2074 C CA . GLY A 1 272 ? 28.267 -9.992 -16.805 1.00 91.12 272 GLY A CA 1
ATOM 2075 C C . GLY A 1 272 ? 28.371 -9.612 -15.328 1.00 91.12 272 GLY A C 1
ATOM 2076 O O . GLY A 1 272 ? 27.828 -10.279 -14.448 1.00 91.12 272 GLY A O 1
ATOM 2077 N N . SER A 1 273 ? 29.133 -8.556 -15.052 1.00 84.19 273 SER A N 1
ATOM 2078 C CA . SER A 1 273 ? 29.414 -8.107 -13.685 1.00 84.19 273 SER A CA 1
ATOM 2079 C C . SER A 1 273 ? 29.149 -6.618 -13.499 1.00 84.19 273 SER A C 1
ATOM 2081 O O . SER A 1 273 ? 28.403 -6.287 -12.583 1.00 84.19 273 SER A O 1
ATOM 2083 N N . ARG A 1 274 ? 29.721 -5.736 -14.339 1.00 85.25 274 ARG A N 1
ATOM 2084 C CA . ARG A 1 274 ? 29.433 -4.285 -14.424 1.00 85.25 274 ARG A CA 1
ATOM 2085 C C . ARG A 1 274 ? 29.871 -3.717 -15.797 1.00 85.25 274 ARG A C 1
ATOM 2087 O O . ARG A 1 274 ? 31.080 -3.705 -16.039 1.00 85.25 274 ARG A O 1
ATOM 2094 N N . PRO A 1 275 ? 28.964 -3.211 -16.657 1.00 92.12 275 PRO A N 1
ATOM 2095 C CA . PRO A 1 275 ? 27.507 -3.364 -16.586 1.00 92.12 275 PRO A CA 1
ATOM 2096 C C . PRO A 1 275 ? 27.081 -4.843 -16.672 1.00 92.12 275 PRO A C 1
ATOM 2098 O O . PRO A 1 275 ? 27.889 -5.720 -16.999 1.00 92.12 275 PRO A O 1
ATOM 2101 N N . GLN A 1 276 ? 25.829 -5.126 -16.315 1.00 96.69 276 GLN A N 1
ATOM 2102 C CA . GLN A 1 276 ? 25.213 -6.448 -16.461 1.00 96.69 276 GLN A CA 1
ATOM 2103 C C . GLN A 1 276 ? 24.256 -6.444 -17.655 1.00 96.69 276 GLN A C 1
ATOM 2105 O O . GLN A 1 276 ? 23.646 -5.422 -17.955 1.00 96.69 276 GLN A O 1
ATOM 2110 N N . THR A 1 277 ? 24.092 -7.588 -18.316 1.00 97.06 277 THR A N 1
ATOM 2111 C CA . THR A 1 277 ? 23.117 -7.758 -19.402 1.00 97.06 277 THR A CA 1
ATOM 2112 C C . THR A 1 277 ? 21.981 -8.644 -18.915 1.00 97.06 277 THR A C 1
ATOM 2114 O O . THR A 1 277 ? 22.199 -9.816 -18.597 1.00 97.06 277 THR A O 1
ATOM 2117 N N . MET A 1 278 ? 20.775 -8.083 -18.853 1.00 97.06 278 MET A N 1
ATOM 2118 C CA . MET A 1 278 ? 19.540 -8.792 -18.531 1.00 97.06 278 MET A CA 1
ATOM 2119 C C . MET A 1 278 ? 18.912 -9.341 -19.811 1.00 97.06 278 MET A C 1
ATOM 2121 O O . MET A 1 278 ? 18.561 -8.571 -20.702 1.00 97.06 278 MET A O 1
ATOM 2125 N N . THR A 1 279 ? 18.708 -10.654 -19.896 1.00 97.12 279 THR A N 1
ATOM 2126 C CA . THR A 1 279 ? 17.829 -11.243 -20.914 1.00 97.12 279 THR A CA 1
ATOM 2127 C C . THR A 1 279 ? 16.389 -11.121 -20.432 1.00 97.12 279 THR A C 1
ATOM 2129 O O . THR A 1 279 ? 16.054 -11.636 -19.364 1.00 97.12 279 THR A O 1
ATOM 2132 N N . VAL A 1 280 ? 15.528 -10.459 -21.203 1.00 95.19 280 VAL A N 1
ATOM 2133 C CA . VAL A 1 280 ? 14.160 -10.124 -20.792 1.00 95.19 280 VAL A CA 1
ATOM 2134 C C . VAL A 1 280 ? 13.105 -10.589 -21.787 1.00 95.19 280 VAL A C 1
ATOM 2136 O O . VAL A 1 280 ? 13.325 -10.665 -22.997 1.00 95.19 280 VAL A O 1
ATOM 2139 N N . ARG A 1 281 ? 11.906 -10.835 -21.264 1.00 92.81 281 ARG A N 1
ATOM 2140 C CA . ARG A 1 281 ? 10.661 -10.876 -22.027 1.00 92.81 281 ARG A CA 1
ATOM 2141 C C . ARG A 1 281 ? 9.935 -9.539 -21.844 1.00 92.81 281 ARG A C 1
ATOM 2143 O O . ARG A 1 281 ? 9.555 -9.196 -20.727 1.00 92.81 281 ARG A O 1
ATOM 2150 N N . ARG A 1 282 ? 9.776 -8.804 -22.949 1.00 87.44 282 ARG A N 1
ATOM 2151 C CA . ARG A 1 282 ? 9.086 -7.503 -23.044 1.00 87.44 282 ARG A CA 1
ATOM 2152 C C . ARG A 1 282 ? 7.561 -7.665 -23.056 1.00 87.44 282 ARG A C 1
ATOM 2154 O O . ARG A 1 282 ? 7.070 -8.773 -23.289 1.00 87.44 282 ARG A O 1
ATOM 2161 N N . ALA A 1 283 ? 6.834 -6.558 -22.880 1.00 71.75 283 ALA A N 1
ATOM 2162 C CA . ALA A 1 283 ? 5.370 -6.504 -22.976 1.00 71.75 283 ALA A CA 1
ATOM 2163 C C . ALA A 1 283 ? 4.636 -7.508 -22.071 1.00 71.75 283 ALA A C 1
ATOM 2165 O O . ALA A 1 283 ? 3.622 -8.090 -22.472 1.00 71.75 283 ALA A O 1
ATOM 2166 N N . THR A 1 284 ? 5.129 -7.741 -20.851 1.00 65.75 284 THR A N 1
ATOM 2167 C CA . THR A 1 284 ? 4.433 -8.618 -19.895 1.00 65.75 284 THR A CA 1
ATOM 2168 C C . THR A 1 284 ? 3.071 -8.038 -19.486 1.00 65.75 284 THR A C 1
ATOM 2170 O O . THR A 1 284 ? 2.167 -8.796 -19.143 1.00 65.75 284 THR A O 1
ATOM 2173 N N . ASP A 1 285 ? 2.902 -6.723 -19.620 1.00 60.25 285 ASP A N 1
ATOM 2174 C CA . ASP A 1 285 ? 1.691 -5.947 -19.346 1.00 60.25 285 ASP A CA 1
ATOM 2175 C C . ASP A 1 285 ? 0.889 -5.556 -20.613 1.00 60.25 285 ASP A C 1
ATOM 2177 O O . ASP A 1 285 ? -0.114 -4.851 -20.523 1.00 60.25 285 ASP A O 1
ATOM 2181 N N . GLY A 1 286 ? 1.292 -6.048 -21.795 1.00 59.69 286 GLY A N 1
ATOM 2182 C CA . GLY A 1 286 ? 0.608 -5.812 -23.074 1.00 59.69 286 GLY A CA 1
ATOM 2183 C C . GLY A 1 286 ? 1.139 -4.637 -23.906 1.00 59.69 286 GLY A C 1
ATOM 2184 O O . GLY A 1 286 ? 0.725 -4.489 -25.058 1.00 59.69 286 GLY A O 1
ATOM 2185 N N . THR A 1 287 ? 2.092 -3.855 -23.393 1.00 64.44 287 THR A N 1
ATOM 2186 C CA . THR A 1 287 ? 2.727 -2.739 -24.116 1.00 64.44 287 THR A CA 1
ATOM 2187 C C . THR A 1 287 ? 4.247 -2.824 -24.036 1.00 64.44 287 THR A C 1
ATOM 2189 O O . THR A 1 287 ? 4.791 -3.142 -22.990 1.00 64.44 287 THR A O 1
ATOM 2192 N N . SER A 1 288 ? 4.960 -2.526 -25.129 1.00 77.12 288 SER A N 1
ATOM 2193 C CA . SER A 1 288 ? 6.409 -2.301 -25.054 1.00 77.12 288 SER A CA 1
ATOM 2194 C C . SER A 1 288 ? 6.795 -0.980 -25.684 1.00 77.12 288 SER A C 1
ATOM 2196 O O . SER A 1 288 ? 6.346 -0.644 -26.782 1.00 77.12 288 SER A O 1
ATOM 2198 N N . THR A 1 289 ? 7.639 -0.239 -24.976 1.00 82.44 289 THR A N 1
ATOM 2199 C CA . THR A 1 289 ? 8.059 1.116 -25.339 1.00 82.44 289 THR A CA 1
ATOM 2200 C C . THR A 1 289 ? 9.578 1.214 -25.359 1.00 82.44 289 THR A C 1
ATOM 2202 O O . THR A 1 289 ? 10.238 0.580 -24.542 1.00 82.44 289 THR A O 1
ATOM 2205 N N . PRO A 1 290 ? 10.171 1.989 -26.279 1.00 90.44 290 PRO A N 1
ATOM 2206 C CA . PRO A 1 290 ? 11.599 2.253 -26.218 1.00 90.44 290 PRO A CA 1
ATOM 2207 C C . PRO A 1 290 ? 11.928 3.095 -24.975 1.00 90.44 290 PRO A C 1
ATOM 2209 O O . PRO A 1 290 ? 11.180 4.015 -24.643 1.00 90.44 290 PRO A O 1
ATOM 2212 N N . HIS A 1 291 ? 13.054 2.802 -24.325 1.00 92.69 291 HIS A N 1
ATOM 2213 C CA . HIS A 1 291 ? 13.535 3.501 -23.129 1.00 92.69 291 HIS A CA 1
ATOM 2214 C C . HIS A 1 291 ? 14.958 4.019 -23.373 1.00 92.69 291 HIS A C 1
ATOM 2216 O O . HIS A 1 291 ? 15.798 3.240 -23.825 1.00 92.69 291 HIS A O 1
ATOM 2222 N N . PRO A 1 292 ? 15.259 5.300 -23.109 1.00 95.00 292 PRO A N 1
ATOM 2223 C CA . PRO A 1 292 ? 16.611 5.831 -23.268 1.00 95.00 292 PRO A CA 1
ATOM 2224 C C . PRO A 1 292 ? 17.565 5.341 -22.167 1.00 95.00 292 PRO A C 1
ATOM 2226 O O . PRO A 1 292 ? 17.130 4.973 -21.069 1.00 95.00 292 PRO A O 1
ATOM 2229 N N . ALA A 1 293 ? 18.870 5.413 -22.426 1.00 95.69 293 ALA A N 1
ATOM 2230 C CA . ALA A 1 293 ? 19.902 5.249 -21.406 1.00 95.69 293 ALA A CA 1
ATOM 2231 C C . ALA A 1 293 ? 19.655 6.192 -20.210 1.00 95.69 293 ALA A C 1
ATOM 2233 O O . ALA A 1 293 ? 19.189 7.324 -20.367 1.00 95.69 293 ALA A O 1
ATOM 2234 N N . GLY A 1 294 ? 19.965 5.722 -19.002 1.00 93.50 294 GLY A N 1
ATOM 2235 C CA . GLY A 1 294 ? 19.683 6.417 -17.742 1.00 93.50 294 GLY A CA 1
ATOM 2236 C C . GLY A 1 294 ? 18.254 6.234 -17.214 1.00 93.50 294 GLY A C 1
ATOM 2237 O O . GLY A 1 294 ? 17.922 6.782 -16.167 1.00 93.50 294 GLY A O 1
ATOM 2238 N N . THR A 1 295 ? 17.394 5.470 -17.899 1.00 93.62 295 THR A N 1
ATOM 2239 C CA . THR A 1 295 ? 16.076 5.103 -17.351 1.00 93.62 295 THR A CA 1
ATOM 2240 C C . THR A 1 295 ? 16.258 4.218 -16.117 1.00 93.62 295 THR A C 1
ATOM 2242 O O . THR A 1 295 ? 16.961 3.211 -16.190 1.00 93.62 295 THR A O 1
ATOM 2245 N N . ASP A 1 296 ? 15.620 4.580 -15.000 1.00 92.19 296 ASP A N 1
ATOM 2246 C CA . ASP A 1 296 ? 15.664 3.816 -13.746 1.00 92.19 296 ASP A CA 1
ATOM 2247 C C . ASP A 1 296 ? 15.068 2.411 -13.945 1.00 92.19 296 ASP A C 1
ATOM 2249 O O . ASP A 1 296 ? 14.043 2.230 -14.617 1.00 92.19 296 ASP A O 1
ATOM 2253 N N . VAL A 1 297 ? 15.748 1.413 -13.378 1.00 92.62 297 VAL A N 1
ATOM 2254 C CA . VAL A 1 297 ? 15.324 0.010 -13.387 1.00 92.62 297 VAL A CA 1
ATOM 2255 C C . VAL A 1 297 ? 15.155 -0.435 -11.938 1.00 92.62 297 VAL A C 1
ATOM 2257 O O . VAL A 1 297 ? 16.029 -0.216 -11.111 1.00 92.62 297 VAL A O 1
ATOM 2260 N N . ARG A 1 298 ? 14.031 -1.048 -11.584 1.00 92.25 298 ARG A N 1
ATOM 2261 C CA . ARG A 1 298 ? 13.763 -1.511 -10.207 1.00 92.25 298 ARG A CA 1
ATOM 2262 C C . ARG A 1 298 ? 13.040 -2.828 -10.227 1.00 92.25 298 ARG A C 1
ATOM 2264 O O . ARG A 1 298 ? 12.419 -3.163 -11.231 1.00 92.25 298 ARG A O 1
ATOM 2271 N N . LEU A 1 299 ? 13.047 -3.567 -9.125 1.00 90.88 299 LEU A N 1
ATOM 2272 C CA . LEU A 1 299 ? 12.091 -4.658 -8.977 1.00 90.88 299 LEU A CA 1
ATOM 2273 C C . LEU A 1 299 ? 10.675 -4.112 -9.155 1.00 90.88 299 LEU A C 1
ATOM 2275 O O . LEU A 1 299 ? 10.320 -3.067 -8.614 1.00 90.88 299 LEU A O 1
ATOM 2279 N N . ALA A 1 300 ? 9.843 -4.828 -9.911 1.00 86.69 300 ALA A N 1
ATOM 2280 C CA . ALA A 1 300 ? 8.449 -4.425 -10.087 1.00 86.69 300 ALA A CA 1
ATOM 2281 C C . ALA A 1 300 ? 7.680 -4.458 -8.750 1.00 86.69 300 ALA A C 1
ATOM 2283 O O . ALA A 1 300 ? 6.730 -3.694 -8.548 1.00 86.69 300 ALA A O 1
ATOM 2284 N N . GLN A 1 301 ? 8.112 -5.338 -7.841 1.00 83.25 301 GLN A N 1
ATOM 2285 C CA . GLN A 1 301 ? 7.617 -5.486 -6.477 1.00 83.25 301 GLN A CA 1
ATOM 2286 C C . GLN A 1 301 ? 8.809 -5.706 -5.526 1.00 83.25 301 GLN A C 1
ATOM 2288 O O . GLN A 1 301 ? 9.204 -6.848 -5.296 1.00 83.25 301 GLN A O 1
ATOM 2293 N N . PRO A 1 302 ? 9.436 -4.635 -5.009 1.00 82.44 302 PRO A N 1
ATOM 2294 C CA . PRO A 1 302 ? 10.502 -4.774 -4.025 1.00 82.44 302 PRO A CA 1
ATOM 2295 C C . PRO A 1 302 ? 9.941 -5.263 -2.684 1.00 82.44 302 PRO A C 1
ATOM 2297 O O . PRO A 1 302 ? 8.822 -4.917 -2.299 1.00 82.44 302 PRO A O 1
ATOM 2300 N N . THR A 1 303 ? 10.736 -6.035 -1.941 1.00 86.50 303 THR A N 1
ATOM 2301 C CA . THR A 1 303 ? 10.375 -6.460 -0.579 1.00 86.50 303 THR A CA 1
ATOM 2302 C C . THR A 1 303 ? 10.181 -5.252 0.334 1.00 86.50 303 THR A C 1
ATOM 2304 O O . THR A 1 303 ? 11.098 -4.457 0.533 1.00 86.50 303 THR A O 1
ATOM 2307 N N . VAL A 1 304 ? 9.005 -5.158 0.953 1.00 86.56 304 VAL A N 1
ATOM 2308 C CA . VAL A 1 304 ? 8.697 -4.157 1.982 1.00 86.56 304 VAL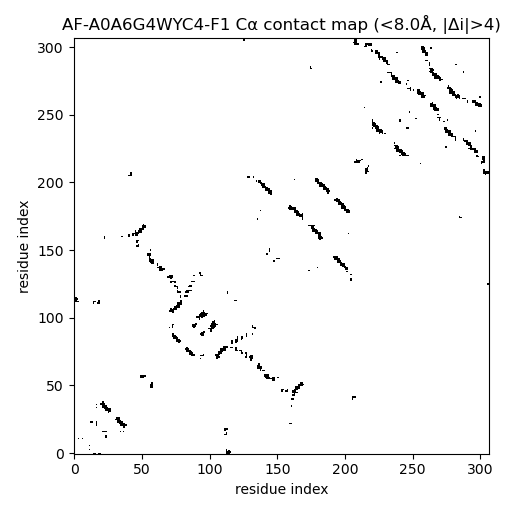 A CA 1
ATOM 2309 C C . VAL A 1 304 ? 8.767 -4.814 3.354 1.00 86.56 304 VAL A C 1
ATOM 2311 O O . VAL A 1 304 ? 8.069 -5.790 3.615 1.00 86.56 304 VAL A O 1
ATOM 2314 N N . VAL A 1 305 ? 9.580 -4.282 4.264 1.00 87.38 305 VAL A N 1
ATOM 2315 C CA . VAL A 1 305 ? 9.616 -4.781 5.645 1.00 87.38 305 VAL A CA 1
ATOM 2316 C C . VAL A 1 305 ? 8.311 -4.407 6.348 1.00 87.38 305 VAL A C 1
ATOM 2318 O O . VAL A 1 305 ? 7.954 -3.233 6.427 1.00 87.38 305 VAL A O 1
ATOM 2321 N N . ALA A 1 306 ? 7.595 -5.410 6.853 1.00 89.06 306 ALA A N 1
ATOM 2322 C CA . ALA A 1 306 ? 6.397 -5.191 7.652 1.00 89.06 306 ALA A CA 1
ATOM 2323 C C . ALA A 1 306 ? 6.731 -4.478 8.974 1.00 89.06 306 ALA A C 1
ATOM 2325 O O . ALA A 1 306 ? 7.766 -4.747 9.588 1.00 89.06 306 ALA A O 1
ATOM 2326 N N . LEU A 1 307 ? 5.817 -3.617 9.429 1.00 87.12 307 LEU A N 1
ATOM 2327 C CA . LEU A 1 307 ? 5.839 -3.030 10.773 1.00 87.12 307 LEU A CA 1
ATOM 2328 C C . LEU A 1 307 ? 5.580 -4.074 11.863 1.00 87.12 307 LEU A C 1
ATOM 2330 O O . LEU A 1 307 ? 4.683 -4.930 11.640 1.00 87.12 307 LEU A O 1
#

Nearest PDB structures (foldseek):
  3wqy-assembly1_B  TM=5.412E-01  e=6.665E-01  Archaeoglobus fulgidus DSM 4304
  5hxb-assembly2_C  TM=4.856E-01  e=3.355E-01  Homo sapiens
  2zzg-assembly1_A  TM=5.120E-01  e=9.947E-01  Pyrococcus horikoshii
  7mie-assembly1_A  TM=2.780E-01  e=4.040E-02  Borreliella burgdorferi
  8rqc-assembly1_D  TM=3.940E-01  e=3.983E-01  Homo sapiens

Secondary structure (DSSP, 8-state):
--PPPS--HHHHHHHHHHHHT-EEEE-TTSSSEEEE-GGGGTTPPPSEEEETTSBTTB-S----B--STT---EEEEEETTS-EEEEE--SSTTSSSPTTTS----EEEEEE--SSGGGHHHHHHHHHHHH---S-B--EEEEETTT-GGGHHHHHH--TT-EEEEES--TTSPSS-EEEEEEEEEEEEETTEEEEEEEEEESGGG----TT-TTTS-PPPSEEEESS-B-TT-SEEEEEEEESSPPP--GGG--EEEEETTEEEEEEEEEESSSEEEEEE--TTS----B-TT-BEEESSPPPPP-

Mean predicted aligned error: 6.06 Å

Organism: NCBI:txid2711219

Sequence (307 aa):
MGPQRPHTLLELLSECAEADGGILGEQREGLALLYRTRTSLYNQPPALVLDYARPGEVMPTLEPTDDDQRTRNDVTVTREGGSSARAVREDGPLSIQPLPAGVGLYDETITLNLARDEQAEPLAAWRLHLGTTDELRYPTVTLNLVRAPHLIPAVLGLEAGDKLVIRNLPDWLPPGDAELLVEGWREQLRPYGWTITLTCSPARPWTVGVTDDPSLGRADTDGTELDDDAGAADTELVVRTTAGPPWVTDAPEFPFDVRVGGEVVTVLGITGSRPQTMTVRRATDGTSTPHPAGTDVRLAQPTVVAL

Solvent-accessible surface area (backbone atoms only — not comparable to full-atom values): 16874 Å² total; per-residue (Å²): 92,36,87,84,72,101,66,56,72,67,56,56,52,47,43,48,25,64,48,62,59,29,50,73,49,68,40,91,91,50,101,46,78,36,77,44,56,38,74,70,47,43,68,57,74,64,65,38,81,35,41,51,80,40,72,23,49,39,42,99,68,83,65,65,47,90,74,65,88,71,48,24,21,32,21,34,22,28,24,67,98,59,48,68,24,74,30,69,35,76,66,49,70,59,3,43,34,56,74,90,58,11,71,29,82,32,74,44,81,48,74,32,44,42,63,51,54,82,52,19,46,54,53,10,43,48,50,24,48,66,18,48,63,93,65,80,36,53,50,56,50,39,28,26,43,73,66,26,57,85,46,46,68,42,61,73,64,65,51,74,59,38,31,33,37,37,32,71,58,57,88,92,47,77,78,57,68,51,49,26,20,30,71,44,72,49,79,46,82,50,102,89,40,37,36,39,37,36,32,33,45,75,33,64,78,36,49,43,45,36,88,91,34,93,68,36,43,44,75,59,59,77,27,32,22,27,66,47,68,36,56,50,82,54,45,62,45,43,32,32,67,76,33,72,65,66,81,81,57,60,73,89,73,45,67,48,52,30,25,48,72,93,40,49,31,36,35,65,46,43,44,81,76,82,60,27,40,33,36,39,45,66,36,72,64,77,55,61,66,64,44,57,50,65,38,50,43,43,50,63,60,51,42,33,84,71,121

Radius of gyration: 21.9 Å; Cα contacts (8 Å, |Δi|>4): 662; chains: 1; bounding box: 67×42×62 Å

Foldseek 3Di:
DADDDDDDPVVSVVLVCVQQVWDWAADPPDGDIDTGGLLCLAPDDFLAEAEPPAPFSFDPDQDFDDDLPLAAAWEKEAEVVGGIDIHGQCFDACHLDPPPGYPHHDHYYYYGNYHDPVSRHVVNVLSNLLRPDPDTWRFKTKGWCLRVVVCVVSVVVDDFSGKYWYPDDDPVHQFDIFIWTFRDWDWDDDPRTIMIMTGTGGSLSSHAADPPDLAQPAAKAPWKWFQFKFAQPDQKTFMARPGGADDDADQVSDWFWKDFQRFIWTFNGWDDHGRIITGIDGCPRPGTHIDGTGGTMIGPRHHHHDD